Protein AF-A0A3P7L0X2-F1 (afdb_monomer)

InterPro domains:
  IPR001660 Sterile alpha motif domain [PF00536] (37-97)
  IPR001660 Sterile alpha motif domain [PS50105] (43-99)
  IPR001660 Sterile alpha motif domain [SM00454] (31-99)
  IPR013761 Sterile alpha motif/pointed domain superfamily [G3DSA:1.10.150.50] (12-110)
  IPR013761 Sterile alpha motif/pointed domain superfamily [G3DSA:1.10.150.50] (113-186)
  IPR013761 Sterile alpha motif/pointed domain superfamily [SSF47769] (42-102)
  IPR029515 Liprin [PTHR12587] (33-179)

Sequence (188 aa):
MLAYTNPATDTEAGSRAGLTRTPMMEHPLSQLHLNHEWVGNVWLRSLGLSQYRRAFMECLVDGRMLEHLTKRDLRTHLKIVDGFHRLSLQCGIALLKRFNYDMAAIERRRALCQNQDTDLIVWTNERVTTWLASLNLIGPNTTLDQSGLHGAVVALDSEFDVPTLATMLQLPNSNLQARYEELTACFM

Nearest PDB structures (foldseek):
  6kr4-assembly2_F  TM=9.381E-01  e=1.960E-13  Mus musculus
  3tad-assembly1_A  TM=9.500E-01  e=3.759E-13  Homo sapiens
  6kip-assembly1_B  TM=9.481E-01  e=5.900E-13  Mus musculus
  3tac-assembly1_B  TM=8.443E-01  e=3.070E-14  Homo sapiens
  6kr4-assembly1_E  TM=9.519E-01  e=9.261E-13  Mus musculus

Structure (mmCIF, N/CA/C/O backbone):
data_AF-A0A3P7L0X2-F1
#
_entry.id   AF-A0A3P7L0X2-F1
#
loop_
_atom_site.group_PDB
_atom_site.id
_atom_site.type_symbol
_atom_site.label_atom_id
_atom_site.label_alt_id
_atom_site.label_comp_id
_atom_site.label_asym_id
_atom_site.label_entity_id
_atom_site.label_seq_id
_atom_site.pdbx_PDB_ins_code
_atom_site.Cartn_x
_atom_site.Cartn_y
_atom_site.Cartn_z
_atom_site.occupancy
_atom_site.B_iso_or_equiv
_atom_site.auth_seq_id
_atom_site.auth_comp_id
_atom_site.auth_asym_id
_atom_site.auth_atom_id
_atom_site.pdbx_PDB_model_num
ATOM 1 N N . MET A 1 1 ? -11.603 -75.342 -0.439 1.00 37.94 1 MET A N 1
ATOM 2 C CA . MET A 1 1 ? -10.413 -75.679 0.369 1.00 37.94 1 MET A CA 1
ATOM 3 C C . MET A 1 1 ? -9.199 -75.687 -0.550 1.00 37.94 1 MET A C 1
ATOM 5 O O . MET A 1 1 ? -9.246 -76.384 -1.550 1.00 37.94 1 MET A O 1
ATOM 9 N N . LEU A 1 2 ? -8.226 -74.821 -0.234 1.00 29.48 2 LEU A N 1
ATOM 10 C CA . LEU A 1 2 ? -6.760 -74.855 -0.454 1.00 29.48 2 LEU A CA 1
ATOM 11 C C . LEU A 1 2 ? -6.216 -76.014 -1.332 1.00 29.48 2 LEU A C 1
ATOM 13 O O . LEU A 1 2 ? -6.479 -77.164 -1.007 1.00 29.48 2 LEU A O 1
ATOM 17 N N . ALA A 1 3 ? -5.596 -75.773 -2.499 1.00 36.34 3 ALA A N 1
ATOM 18 C CA . ALA A 1 3 ? -4.229 -75.270 -2.797 1.00 36.34 3 ALA A CA 1
ATOM 19 C C . ALA A 1 3 ? -3.147 -76.381 -2.833 1.00 36.34 3 ALA A C 1
ATOM 21 O O . ALA A 1 3 ? -3.354 -77.415 -2.215 1.00 36.34 3 ALA A O 1
ATOM 22 N N . TYR A 1 4 ? -2.026 -76.099 -3.532 1.00 30.05 4 TYR A N 1
ATOM 23 C CA . TYR A 1 4 ? -0.757 -76.852 -3.758 1.00 30.05 4 TYR A CA 1
ATOM 24 C C . TYR A 1 4 ? -0.583 -77.453 -5.174 1.00 30.05 4 TYR A C 1
ATOM 26 O O . TYR A 1 4 ? -1.465 -78.166 -5.630 1.00 30.05 4 TYR A O 1
ATOM 34 N N . THR A 1 5 ? 0.507 -77.281 -5.946 1.00 36.94 5 THR A N 1
ATOM 35 C CA . THR A 1 5 ? 1.698 -76.387 -5.958 1.00 36.94 5 THR A CA 1
ATOM 36 C C . THR A 1 5 ? 2.448 -76.572 -7.300 1.00 36.94 5 THR A C 1
ATOM 38 O O . THR A 1 5 ? 2.356 -77.631 -7.911 1.00 36.94 5 THR A O 1
ATOM 41 N N . ASN A 1 6 ? 3.198 -75.536 -7.703 1.00 35.81 6 ASN A N 1
ATOM 42 C CA . ASN A 1 6 ? 4.135 -75.380 -8.847 1.00 35.81 6 ASN A CA 1
ATOM 43 C C . ASN A 1 6 ? 5.370 -76.334 -8.764 1.00 35.81 6 ASN A C 1
ATOM 45 O O . ASN A 1 6 ? 5.540 -76.893 -7.676 1.00 35.81 6 ASN A O 1
ATOM 49 N N . PRO A 1 7 ? 6.273 -76.510 -9.778 1.00 46.28 7 PRO A N 1
ATOM 50 C CA . PRO A 1 7 ? 7.292 -75.478 -10.123 1.00 46.28 7 PRO A CA 1
ATOM 51 C C . PRO A 1 7 ? 7.951 -75.516 -11.543 1.00 46.28 7 PRO A C 1
ATOM 53 O O . PRO A 1 7 ? 7.933 -76.540 -12.217 1.00 46.28 7 PRO A O 1
ATOM 56 N N . ALA A 1 8 ? 8.601 -74.403 -11.939 1.00 34.81 8 ALA A N 1
ATOM 57 C CA . ALA A 1 8 ? 9.905 -74.274 -12.656 1.00 34.81 8 ALA A CA 1
ATOM 58 C C . ALA A 1 8 ? 10.029 -72.835 -13.235 1.00 34.81 8 ALA A C 1
ATOM 60 O O . ALA A 1 8 ? 9.207 -72.451 -14.061 1.00 34.81 8 ALA A O 1
ATOM 61 N N . THR A 1 9 ? 10.812 -71.917 -12.634 1.00 36.78 9 THR A N 1
ATOM 62 C CA . THR A 1 9 ? 12.212 -71.526 -12.992 1.00 36.78 9 THR A CA 1
ATOM 63 C C . THR A 1 9 ? 12.364 -71.133 -14.474 1.00 36.78 9 THR A C 1
ATOM 65 O O . THR A 1 9 ? 12.013 -71.926 -15.334 1.00 36.78 9 THR A O 1
ATOM 68 N N . ASP A 1 10 ? 12.922 -70.000 -14.903 1.00 31.58 10 ASP A N 1
ATOM 69 C CA . ASP A 1 10 ? 13.787 -69.017 -14.254 1.00 31.58 10 ASP A CA 1
ATOM 70 C C . ASP A 1 10 ? 13.991 -67.812 -15.214 1.00 31.58 10 ASP A C 1
ATOM 72 O O . ASP A 1 10 ? 13.950 -67.986 -16.427 1.00 31.58 10 ASP A O 1
ATOM 76 N N . THR A 1 11 ? 14.308 -66.638 -14.654 1.00 34.94 11 THR A N 1
ATOM 77 C CA . THR A 1 11 ? 15.105 -65.535 -15.254 1.00 34.94 11 THR A CA 1
ATOM 78 C C . THR A 1 11 ? 14.520 -64.677 -16.398 1.00 34.94 11 THR A C 1
ATOM 80 O O . THR A 1 11 ? 14.496 -65.082 -17.549 1.00 34.94 11 THR A O 1
ATOM 83 N N . GLU A 1 12 ? 14.205 -63.404 -16.120 1.00 34.38 12 GLU A N 1
ATOM 84 C CA . GLU A 1 12 ? 15.047 -62.276 -16.572 1.00 34.38 12 GLU A CA 1
ATOM 85 C C . GLU A 1 12 ? 14.653 -60.956 -15.893 1.00 34.38 12 GLU A C 1
ATOM 87 O O . GLU A 1 12 ? 13.491 -60.555 -15.820 1.00 34.38 12 GLU A O 1
ATOM 92 N N . ALA A 1 13 ? 15.676 -60.302 -15.349 1.00 36.81 13 ALA A N 1
ATOM 93 C CA . ALA A 1 13 ? 15.619 -59.018 -14.682 1.00 36.81 13 ALA A CA 1
ATOM 94 C C . ALA A 1 13 ? 15.473 -57.878 -15.700 1.00 36.81 13 ALA A C 1
ATOM 96 O O . ALA A 1 13 ? 16.190 -57.815 -16.693 1.00 36.81 13 ALA A O 1
ATOM 97 N N . GLY A 1 14 ? 14.594 -56.925 -15.402 1.00 33.88 14 GLY A N 1
ATOM 98 C CA . GLY A 1 14 ? 14.408 -55.719 -16.202 1.00 33.88 14 GLY A CA 1
ATOM 99 C C . GLY A 1 14 ? 13.845 -54.587 -15.358 1.00 33.88 14 GLY A C 1
ATOM 100 O O . GLY A 1 14 ? 12.676 -54.231 -15.480 1.00 33.88 14 GLY A O 1
ATOM 101 N N . SER A 1 15 ? 14.678 -54.044 -14.471 1.00 39.75 15 SER A N 1
ATOM 102 C CA . SER A 1 15 ? 14.416 -52.845 -13.677 1.00 39.75 15 SER A CA 1
ATOM 103 C C . SER A 1 15 ? 13.890 -51.694 -14.541 1.00 39.75 15 SER A C 1
ATOM 105 O O . SER A 1 15 ? 14.652 -51.043 -15.253 1.00 39.75 15 SER A O 1
ATOM 107 N N . ARG A 1 16 ? 12.603 -51.363 -14.417 1.00 41.75 16 ARG A N 1
ATOM 108 C CA . ARG A 1 16 ? 12.107 -50.016 -14.720 1.00 41.75 16 ARG A CA 1
ATOM 109 C C . ARG A 1 16 ? 11.772 -49.329 -13.410 1.00 41.75 16 ARG A C 1
ATOM 111 O O . ARG A 1 16 ? 10.664 -49.416 -12.891 1.00 41.75 16 ARG A O 1
ATOM 118 N N . ALA A 1 17 ? 12.814 -48.697 -12.876 1.00 41.12 17 ALA A N 1
ATOM 119 C CA . ALA A 1 17 ? 12.742 -47.731 -11.799 1.00 41.12 17 ALA A CA 1
ATOM 120 C C . ALA A 1 17 ? 11.593 -46.745 -12.041 1.00 41.12 17 ALA A C 1
ATOM 122 O O . ALA A 1 17 ? 11.351 -46.310 -13.171 1.00 41.12 17 ALA A O 1
ATOM 123 N N . GLY A 1 18 ? 10.891 -46.425 -10.957 1.00 38.72 18 GLY A N 1
ATOM 124 C CA . GLY A 1 18 ? 9.797 -45.476 -10.952 1.00 38.72 18 GLY A CA 1
ATOM 125 C C . GLY A 1 18 ? 10.211 -44.160 -11.595 1.00 38.72 18 GLY A C 1
ATOM 126 O O . GLY A 1 18 ? 11.136 -43.488 -11.148 1.00 38.72 18 GLY A O 1
ATOM 127 N N . LEU A 1 19 ? 9.466 -43.767 -12.624 1.00 38.50 19 LEU A N 1
ATOM 128 C CA . LEU A 1 19 ? 9.353 -42.372 -13.014 1.00 38.50 19 LEU A CA 1
ATOM 129 C C . LEU A 1 19 ? 8.536 -41.675 -11.923 1.00 38.50 19 LEU A C 1
ATOM 131 O O . LEU A 1 19 ? 7.344 -41.414 -12.079 1.00 38.50 19 LEU A O 1
ATOM 135 N N . THR A 1 20 ? 9.174 -41.381 -10.790 1.00 41.03 20 THR A N 1
ATOM 136 C CA . THR A 1 20 ? 8.770 -40.231 -9.989 1.00 41.03 20 THR A CA 1
ATOM 137 C C . THR A 1 20 ? 8.817 -39.043 -10.936 1.00 41.03 20 THR A C 1
ATOM 139 O O . THR A 1 20 ? 9.902 -38.590 -11.300 1.00 41.03 20 THR A O 1
ATOM 142 N N . ARG A 1 21 ? 7.642 -38.588 -11.396 1.00 39.97 21 ARG A N 1
ATOM 143 C CA . ARG A 1 21 ? 7.479 -37.255 -11.978 1.00 39.97 21 ARG A CA 1
ATOM 144 C C . ARG A 1 21 ? 8.143 -36.303 -1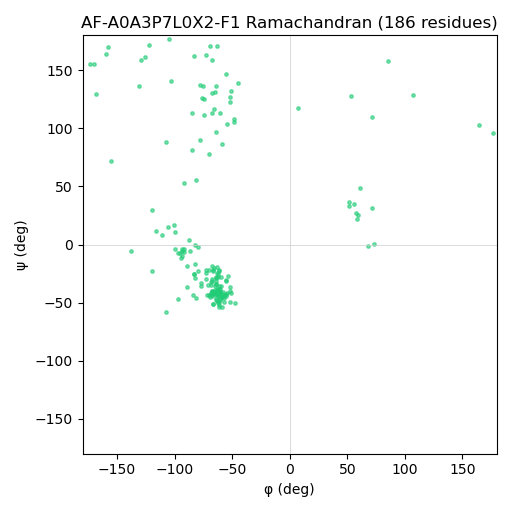0.994 1.00 39.97 21 ARG A C 1
ATOM 146 O O . ARG A 1 21 ? 7.610 -36.056 -9.917 1.00 39.97 21 ARG A O 1
ATOM 153 N N . THR A 1 22 ? 9.320 -35.810 -11.352 1.00 44.00 22 THR A N 1
ATOM 154 C CA . THR A 1 22 ? 9.826 -34.567 -10.795 1.00 44.00 22 THR A CA 1
ATOM 155 C C . THR A 1 22 ? 8.702 -33.544 -10.959 1.00 44.00 22 THR A C 1
ATOM 157 O O . THR A 1 22 ? 8.088 -33.498 -12.035 1.00 44.00 22 THR A O 1
ATOM 160 N N . PRO A 1 23 ? 8.338 -32.775 -9.918 1.00 42.59 23 PRO A N 1
ATOM 161 C CA . PRO A 1 23 ? 7.401 -31.690 -10.120 1.00 42.59 23 PRO A CA 1
ATOM 162 C C . PRO A 1 23 ? 8.070 -30.766 -11.132 1.00 42.59 23 PRO A C 1
ATOM 164 O O . PRO A 1 23 ? 9.144 -30.220 -10.873 1.00 42.59 23 PRO A O 1
ATOM 167 N N . MET A 1 24 ? 7.489 -30.672 -12.331 1.00 46.06 24 MET A N 1
ATOM 168 C CA . MET A 1 24 ? 7.838 -29.596 -13.240 1.00 46.06 24 MET A CA 1
ATOM 169 C C . MET A 1 24 ? 7.688 -28.316 -12.434 1.00 46.06 24 MET A C 1
ATOM 171 O O . MET A 1 24 ? 6.662 -28.103 -11.793 1.00 46.06 24 MET A O 1
ATOM 175 N N . MET A 1 25 ? 8.749 -27.525 -12.428 1.00 50.50 25 MET A N 1
ATOM 176 C CA . MET A 1 25 ? 8.787 -26.189 -11.871 1.00 50.50 25 MET A CA 1
ATOM 177 C C . MET A 1 25 ? 7.723 -25.362 -12.610 1.00 50.50 25 MET A C 1
ATOM 179 O O . MET A 1 25 ? 7.988 -24.766 -13.652 1.00 50.50 25 MET A O 1
ATOM 183 N N . GLU A 1 26 ? 6.478 -25.402 -12.140 1.00 49.78 26 GLU A N 1
ATOM 184 C CA . GLU A 1 26 ? 5.465 -24.424 -12.508 1.00 49.78 26 GLU A CA 1
ATOM 185 C C . GLU A 1 26 ? 5.974 -23.097 -11.964 1.00 49.78 26 GLU A C 1
ATOM 187 O O . GLU A 1 26 ? 5.879 -22.890 -10.770 1.00 49.78 26 GLU A O 1
ATOM 192 N N . HIS A 1 27 ? 6.623 -22.271 -12.786 1.00 56.91 27 HIS A N 1
ATOM 193 C CA . HIS A 1 27 ? 6.656 -20.803 -12.684 1.00 56.91 27 HIS A CA 1
ATOM 194 C C . HIS A 1 27 ? 7.587 -20.246 -13.770 1.00 56.91 27 HIS A C 1
ATOM 196 O O . HIS A 1 27 ? 8.808 -20.233 -13.614 1.00 56.91 27 HIS A O 1
ATOM 202 N N . PRO A 1 28 ? 7.013 -19.842 -14.920 1.00 44.97 28 PRO A N 1
ATOM 203 C CA . PRO A 1 28 ? 7.213 -18.459 -15.390 1.00 44.97 28 PRO A CA 1
ATOM 204 C C . PRO A 1 28 ? 5.947 -17.768 -15.947 1.00 44.97 28 PRO A C 1
ATOM 206 O O . PRO A 1 28 ? 5.992 -16.585 -16.274 1.00 44.97 28 PRO A O 1
ATOM 209 N N . LEU A 1 29 ? 4.807 -18.461 -16.071 1.00 44.38 29 LEU A N 1
ATOM 210 C CA . LEU A 1 29 ? 3.621 -17.900 -16.745 1.00 44.38 29 LEU A CA 1
ATOM 211 C C . LEU A 1 29 ? 2.756 -16.998 -15.848 1.00 44.38 29 LEU A C 1
ATOM 213 O O . LEU A 1 29 ? 2.097 -16.098 -16.359 1.00 44.38 29 LEU A O 1
ATOM 217 N N . SER A 1 30 ? 2.788 -17.174 -14.521 1.00 51.84 30 SER A N 1
ATOM 218 C CA . SER A 1 30 ? 2.063 -16.294 -13.587 1.00 51.84 30 SER A CA 1
ATOM 219 C C . SER A 1 30 ? 2.637 -14.871 -13.556 1.00 51.84 30 SER A C 1
ATOM 221 O O . SER A 1 30 ? 1.892 -13.906 -13.412 1.00 51.84 30 SER A O 1
ATOM 223 N N . GLN A 1 31 ? 3.951 -14.724 -13.770 1.00 51.56 31 GLN A N 1
ATOM 224 C CA . GLN A 1 31 ? 4.640 -13.428 -13.778 1.00 51.56 31 GLN A CA 1
ATOM 225 C C . GLN A 1 31 ? 4.339 -12.590 -15.030 1.00 51.56 31 GLN A C 1
ATOM 227 O O . GLN A 1 31 ? 4.457 -11.367 -14.979 1.00 51.56 31 GLN A O 1
ATOM 232 N N . LEU A 1 32 ? 3.910 -13.212 -16.136 1.00 54.66 32 LEU A N 1
ATOM 233 C CA . LEU A 1 32 ? 3.541 -12.500 -17.368 1.00 54.66 32 LEU A CA 1
ATOM 234 C C . LEU A 1 32 ? 2.268 -11.649 -17.210 1.00 54.66 32 LEU A C 1
ATOM 236 O O . LEU A 1 32 ? 2.066 -10.725 -17.993 1.00 54.66 32 LEU A O 1
ATOM 240 N N . HIS A 1 33 ? 1.442 -11.908 -16.188 1.00 71.56 33 HIS A N 1
ATOM 241 C CA . HIS A 1 33 ? 0.267 -11.086 -15.878 1.00 71.56 33 HIS A CA 1
ATOM 242 C C . HIS A 1 33 ? 0.582 -9.826 -15.058 1.00 71.56 33 HIS A C 1
ATOM 244 O O . HIS A 1 33 ? -0.235 -8.909 -15.028 1.00 71.56 33 HIS A O 1
ATOM 250 N N . LEU A 1 34 ? 1.755 -9.733 -14.420 1.00 89.56 34 LEU A N 1
ATOM 251 C CA . LEU A 1 34 ? 2.111 -8.600 -13.553 1.00 89.56 34 LEU A CA 1
ATOM 252 C C . LEU A 1 34 ? 2.848 -7.515 -14.335 1.00 89.56 34 LEU A C 1
ATOM 254 O O . LEU A 1 34 ? 3.953 -7.111 -13.980 1.00 89.56 34 LEU A O 1
ATOM 258 N N . ASN A 1 35 ? 2.252 -7.077 -15.441 1.00 94.62 35 ASN A N 1
ATOM 259 C CA . ASN A 1 35 ? 2.819 -6.024 -16.272 1.00 94.62 35 ASN A CA 1
ATOM 260 C C . ASN A 1 35 ? 2.786 -4.655 -15.558 1.00 94.62 35 ASN A C 1
ATOM 262 O O . ASN A 1 35 ? 2.173 -4.484 -14.501 1.00 94.62 35 ASN A O 1
ATOM 266 N N . HIS A 1 36 ? 3.444 -3.661 -16.153 1.00 96.50 36 HIS A N 1
ATOM 267 C CA . HIS A 1 36 ? 3.533 -2.319 -15.576 1.00 96.50 36 HIS A CA 1
ATOM 268 C C . HIS A 1 36 ? 2.173 -1.621 -15.424 1.00 96.50 36 HIS A C 1
ATOM 270 O O . HIS A 1 36 ? 1.995 -0.824 -14.503 1.00 96.50 36 HIS A O 1
ATOM 276 N N . GLU A 1 37 ? 1.187 -1.951 -16.265 1.00 96.44 37 GLU A N 1
ATOM 277 C CA . GLU A 1 37 ? -0.176 -1.441 -16.117 1.00 96.44 37 GLU A CA 1
ATOM 278 C C . GLU A 1 37 ? -0.847 -2.001 -14.866 1.00 96.44 37 GLU A C 1
ATOM 280 O O . GLU A 1 37 ? -1.463 -1.247 -14.116 1.00 96.44 37 GLU A O 1
ATOM 285 N N . TRP A 1 38 ? -0.720 -3.302 -14.603 1.00 95.81 38 TRP A N 1
ATOM 286 C CA . TRP A 1 38 ? -1.251 -3.915 -13.392 1.00 95.81 38 TRP A CA 1
ATOM 287 C C . TRP A 1 38 ? -0.551 -3.363 -12.145 1.00 95.81 38 TRP A C 1
ATOM 289 O O . TRP A 1 38 ? -1.221 -2.948 -11.196 1.00 95.81 38 TRP A O 1
ATOM 299 N N . VAL A 1 39 ? 0.785 -3.267 -12.172 1.00 97.56 39 VAL A N 1
ATOM 300 C CA . VAL A 1 39 ? 1.577 -2.687 -11.076 1.00 97.56 39 VAL A CA 1
ATOM 301 C C . VAL A 1 39 ? 1.133 -1.247 -10.790 1.00 97.56 39 VAL A C 1
ATOM 303 O O . VAL A 1 39 ? 0.832 -0.903 -9.646 1.00 97.56 39 VAL A O 1
ATOM 306 N N . GLY A 1 40 ? 1.033 -0.412 -11.827 1.00 97.31 40 GLY A N 1
ATOM 307 C CA . GLY A 1 40 ? 0.685 1.001 -11.702 1.00 97.31 40 GLY A CA 1
ATOM 308 C C . GLY A 1 40 ? -0.780 1.266 -11.338 1.00 97.31 40 GLY A C 1
ATOM 309 O O . GLY A 1 40 ? -1.061 2.128 -10.506 1.00 97.31 40 GLY A O 1
ATOM 310 N N . ASN A 1 41 ? -1.724 0.559 -11.964 1.00 96.50 41 ASN A N 1
ATOM 311 C CA . ASN A 1 41 ? -3.161 0.832 -11.836 1.00 96.50 41 ASN A CA 1
ATOM 312 C C . ASN A 1 41 ? -3.824 0.086 -10.675 1.00 96.50 41 ASN A C 1
ATOM 314 O O . ASN A 1 41 ? -4.739 0.625 -10.053 1.00 96.50 41 ASN A O 1
ATOM 318 N N . VAL A 1 42 ? -3.400 -1.153 -10.418 1.00 96.75 42 VAL A N 1
ATOM 319 C CA . VAL A 1 42 ? -4.083 -2.064 -9.491 1.00 96.75 42 VAL A CA 1
ATOM 320 C C . VAL A 1 42 ? -3.272 -2.214 -8.216 1.00 96.75 42 VAL A C 1
ATOM 322 O O . VAL A 1 42 ? -3.754 -1.891 -7.130 1.00 96.75 42 VAL A O 1
ATOM 325 N N . TRP A 1 43 ? -2.023 -2.658 -8.339 1.00 97.75 43 TRP A N 1
ATOM 326 C CA . TRP A 1 43 ? -1.222 -3.015 -7.176 1.00 97.75 43 TRP A CA 1
ATOM 327 C C . TRP A 1 43 ? -0.893 -1.806 -6.305 1.00 97.75 43 TRP A C 1
ATOM 329 O O . TRP A 1 43 ? -1.223 -1.831 -5.122 1.00 97.75 43 TRP A O 1
ATOM 339 N N . LEU A 1 44 ? -0.363 -0.714 -6.870 1.00 98.38 44 LEU A N 1
ATOM 340 C CA . LEU A 1 44 ? -0.063 0.498 -6.095 1.00 98.38 44 LEU A CA 1
ATOM 341 C C . LEU A 1 44 ? -1.291 1.067 -5.379 1.00 98.38 44 LEU A C 1
ATOM 343 O O . LEU A 1 44 ? -1.197 1.447 -4.214 1.00 98.38 44 LEU A O 1
ATOM 347 N N . ARG A 1 45 ? -2.458 1.083 -6.034 1.00 97.88 45 ARG A N 1
ATOM 348 C CA . ARG A 1 45 ? -3.713 1.488 -5.385 1.00 97.88 45 ARG A CA 1
ATOM 349 C C . ARG A 1 45 ? -4.060 0.553 -4.227 1.00 97.88 45 ARG A C 1
ATOM 351 O O . ARG A 1 45 ? -4.442 1.030 -3.166 1.00 97.88 45 ARG A O 1
ATOM 358 N N . SER A 1 46 ? -3.880 -0.758 -4.397 1.00 98.19 46 SER A N 1
ATOM 359 C CA . SER A 1 46 ? -4.141 -1.735 -3.333 1.00 98.19 46 SER A CA 1
ATOM 360 C C . SER A 1 46 ? -3.259 -1.537 -2.093 1.00 98.19 46 SER A C 1
ATOM 362 O O . SER A 1 46 ? -3.662 -1.946 -1.008 1.00 98.19 46 SER A O 1
ATOM 364 N N . LEU A 1 47 ? -2.103 -0.877 -2.235 1.00 98.62 47 LEU A N 1
ATOM 365 C CA . LEU A 1 47 ? -1.209 -0.510 -1.130 1.00 98.62 47 LEU A CA 1
ATOM 366 C C . LEU A 1 47 ? -1.494 0.885 -0.546 1.00 98.62 47 LEU A C 1
ATOM 368 O O . LEU A 1 47 ? -0.856 1.269 0.429 1.00 98.62 47 LEU A O 1
ATOM 372 N N . GLY A 1 48 ? -2.401 1.666 -1.145 1.00 98.19 48 GLY A N 1
ATOM 373 C CA . GLY A 1 48 ? -2.597 3.077 -0.798 1.00 98.19 48 GLY A CA 1
ATOM 374 C C . GLY A 1 48 ? -1.443 3.967 -1.272 1.00 98.19 48 GLY A C 1
ATOM 375 O O . GLY A 1 48 ? -1.106 4.939 -0.607 1.00 98.19 48 GLY A O 1
ATOM 376 N N . LEU A 1 49 ? -0.800 3.610 -2.389 1.00 98.50 49 LEU A N 1
ATOM 377 C CA . LEU A 1 49 ? 0.373 4.278 -2.970 1.00 98.50 49 LEU A CA 1
ATOM 378 C C . LEU A 1 49 ? 0.096 4.810 -4.393 1.00 98.50 49 LEU A C 1
ATOM 380 O O . LEU A 1 49 ? 0.985 4.872 -5.250 1.00 98.50 49 LEU A O 1
ATOM 384 N N . SER A 1 50 ? -1.158 5.173 -4.675 1.00 97.56 50 SER A N 1
ATOM 385 C CA . SER A 1 50 ? -1.626 5.563 -6.010 1.00 97.56 50 SER A CA 1
ATOM 386 C C . SER A 1 50 ? -0.928 6.814 -6.571 1.00 97.56 50 SER A C 1
ATOM 388 O O . SER A 1 50 ? -0.789 6.946 -7.790 1.00 97.56 50 SER A O 1
ATOM 390 N N . GLN A 1 51 ? -0.403 7.695 -5.711 1.00 98.19 51 GLN A N 1
ATOM 391 C CA . GLN A 1 51 ? 0.325 8.901 -6.112 1.00 98.19 51 GLN A CA 1
ATOM 392 C C . GLN A 1 51 ? 1.619 8.591 -6.881 1.00 98.19 51 GLN A C 1
ATOM 394 O O . GLN A 1 51 ? 2.068 9.401 -7.693 1.00 98.19 51 GLN A O 1
ATOM 399 N N . TYR A 1 52 ? 2.199 7.402 -6.685 1.00 98.62 52 TYR A N 1
ATOM 400 C CA . TYR A 1 52 ? 3.416 6.970 -7.381 1.00 98.62 52 TYR A CA 1
ATOM 401 C C . TYR A 1 52 ? 3.144 6.305 -8.733 1.00 98.62 52 TYR A C 1
ATOM 403 O O . TYR A 1 52 ? 4.083 6.056 -9.493 1.00 98.62 52 TYR A O 1
ATOM 411 N N . ARG A 1 53 ? 1.869 6.077 -9.081 1.00 98.38 53 ARG A N 1
ATOM 412 C CA . ARG A 1 53 ? 1.443 5.413 -10.322 1.00 98.38 53 ARG A CA 1
ATOM 413 C C . ARG A 1 53 ? 2.149 5.956 -11.552 1.00 98.38 53 ARG A C 1
ATOM 415 O O . ARG A 1 53 ? 2.660 5.182 -12.352 1.00 98.38 53 ARG A O 1
ATOM 422 N N . ARG A 1 54 ? 2.165 7.281 -11.718 1.00 98.31 54 ARG A N 1
ATOM 423 C CA . ARG A 1 54 ? 2.741 7.913 -12.910 1.00 98.31 54 ARG A CA 1
ATOM 424 C C . ARG A 1 54 ? 4.214 7.541 -13.087 1.00 98.31 54 ARG A C 1
ATOM 426 O O . ARG A 1 54 ? 4.595 7.157 -14.184 1.00 98.31 54 ARG A O 1
ATOM 433 N N . ALA A 1 55 ? 5.005 7.589 -12.016 1.00 98.31 55 ALA A N 1
ATOM 434 C CA . ALA A 1 55 ? 6.427 7.264 -12.079 1.00 98.31 55 ALA A CA 1
ATOM 435 C C . ALA A 1 55 ? 6.666 5.774 -12.383 1.00 98.31 55 ALA A C 1
ATOM 437 O O . ALA A 1 55 ? 7.523 5.446 -13.195 1.00 98.31 55 ALA A O 1
ATOM 438 N N . PHE A 1 56 ? 5.873 4.869 -11.797 1.00 98.50 56 PHE A N 1
ATOM 439 C CA . PHE A 1 56 ? 5.954 3.434 -12.105 1.00 98.50 56 PHE A CA 1
ATOM 440 C C . PHE A 1 56 ? 5.582 3.131 -13.560 1.00 98.50 56 PHE A C 1
ATOM 442 O O . PHE A 1 56 ? 6.260 2.337 -14.208 1.00 98.50 56 PHE A O 1
ATOM 449 N N . MET A 1 57 ? 4.545 3.796 -14.078 1.00 98.06 57 MET A N 1
ATOM 450 C CA . MET A 1 57 ? 4.123 3.693 -15.476 1.00 98.06 57 MET A CA 1
ATOM 451 C C . MET A 1 57 ? 5.200 4.219 -16.434 1.00 98.06 57 MET A C 1
ATOM 453 O O . MET A 1 57 ? 5.546 3.536 -17.390 1.00 98.06 57 MET A O 1
ATOM 457 N N . GLU A 1 58 ? 5.762 5.404 -16.173 1.00 98.00 58 GLU A N 1
ATOM 458 C CA . GLU A 1 58 ? 6.821 6.009 -17.000 1.00 98.00 58 GLU A CA 1
ATOM 459 C C . GLU A 1 58 ? 8.113 5.175 -16.991 1.00 98.00 58 GLU A C 1
ATOM 461 O O . GLU A 1 58 ? 8.802 5.089 -18.004 1.00 98.00 58 GLU A O 1
ATOM 466 N N . CYS A 1 59 ? 8.433 4.528 -15.867 1.00 97.94 59 CYS A N 1
ATOM 467 C CA . CYS A 1 59 ? 9.583 3.632 -15.742 1.00 97.94 59 CYS A CA 1
ATOM 468 C C . CYS A 1 59 ? 9.289 2.174 -16.141 1.00 97.94 59 CYS A C 1
ATOM 470 O O . CYS A 1 59 ? 10.178 1.336 -15.997 1.00 97.94 59 CYS A O 1
ATOM 472 N N . LEU A 1 60 ? 8.078 1.867 -16.627 1.00 97.44 60 LEU A N 1
ATOM 473 C CA . LEU A 1 60 ? 7.639 0.526 -17.039 1.00 97.44 60 LEU A CA 1
ATOM 474 C C . LEU A 1 60 ? 7.884 -0.558 -15.975 1.00 97.44 60 LEU A C 1
ATOM 476 O O . LEU A 1 60 ? 8.210 -1.698 -16.303 1.00 97.44 60 LEU A O 1
ATOM 480 N N . VAL A 1 61 ? 7.725 -0.206 -14.698 1.00 97.81 61 VAL A N 1
ATOM 481 C CA . VAL A 1 61 ? 8.007 -1.118 -13.584 1.00 97.81 61 VAL A CA 1
ATOM 482 C C . VAL A 1 61 ? 6.994 -2.256 -13.577 1.00 97.81 61 VAL A C 1
ATOM 484 O O . VAL A 1 61 ? 5.821 -2.035 -13.293 1.00 97.81 61 VAL A O 1
ATOM 487 N N . ASP A 1 62 ? 7.455 -3.472 -13.848 1.00 96.31 62 ASP A N 1
ATOM 488 C CA . ASP A 1 62 ? 6.653 -4.694 -13.789 1.00 96.31 62 ASP A CA 1
ATOM 489 C C . ASP A 1 62 ? 6.968 -5.541 -12.540 1.00 96.31 62 ASP A C 1
ATOM 491 O O . ASP A 1 62 ? 7.860 -5.220 -11.750 1.00 96.31 62 ASP A O 1
ATOM 495 N N . GLY A 1 63 ? 6.243 -6.649 -12.360 1.00 93.38 63 GLY A N 1
ATOM 496 C CA . GLY A 1 63 ? 6.404 -7.543 -11.213 1.00 93.38 63 GLY A CA 1
ATOM 497 C C . GLY A 1 63 ? 7.805 -8.151 -11.060 1.00 93.38 63 GLY A C 1
ATOM 498 O O . GLY A 1 63 ? 8.223 -8.423 -9.939 1.00 93.38 63 GLY A O 1
ATOM 499 N N . ARG A 1 64 ? 8.564 -8.320 -12.153 1.00 92.81 64 ARG A N 1
ATOM 500 C CA . ARG A 1 64 ? 9.935 -8.868 -12.127 1.00 92.81 64 ARG A CA 1
ATOM 501 C C . ARG A 1 64 ? 10.932 -7.823 -11.639 1.00 92.81 64 ARG A C 1
ATOM 503 O O . ARG A 1 64 ? 11.920 -8.154 -10.985 1.00 92.81 64 ARG A O 1
ATOM 510 N N . MET A 1 65 ? 10.676 -6.555 -11.949 1.00 95.56 65 MET A N 1
ATOM 511 C CA . MET A 1 65 ? 11.518 -5.438 -11.527 1.00 95.56 65 MET A CA 1
ATOM 512 C C . MET A 1 65 ? 11.385 -5.131 -10.037 1.00 95.56 65 MET A C 1
ATOM 514 O O . MET A 1 65 ? 12.363 -4.685 -9.444 1.00 95.56 65 MET A O 1
ATOM 518 N N . LEU A 1 66 ? 10.220 -5.388 -9.426 1.00 95.50 66 LEU A N 1
ATOM 519 C CA . LEU A 1 66 ? 9.928 -5.016 -8.035 1.00 95.50 66 LEU A CA 1
ATOM 520 C C . LEU A 1 66 ? 11.007 -5.467 -7.038 1.00 95.50 66 LEU A C 1
ATOM 522 O O . LEU A 1 66 ? 11.405 -4.687 -6.177 1.00 95.50 66 LEU A O 1
ATOM 526 N N . GLU A 1 67 ? 11.531 -6.686 -7.178 1.00 91.25 67 GLU A N 1
ATOM 527 C CA . GLU A 1 67 ? 12.575 -7.215 -6.284 1.00 91.25 67 GLU A CA 1
ATOM 528 C C . GLU A 1 67 ? 13.944 -6.563 -6.444 1.00 91.25 67 GLU A C 1
ATOM 530 O O . GLU A 1 67 ? 14.782 -6.642 -5.548 1.00 91.25 67 GLU A O 1
ATOM 535 N N . HIS A 1 68 ? 14.174 -5.959 -7.602 1.00 94.94 68 HIS A N 1
ATOM 536 C CA . HIS A 1 68 ? 15.462 -5.423 -8.010 1.00 94.94 68 HIS A CA 1
ATOM 537 C C . HIS A 1 68 ? 15.539 -3.905 -7.809 1.00 94.94 68 HIS A C 1
ATOM 539 O O . HIS A 1 68 ? 16.594 -3.313 -8.030 1.00 94.94 68 HIS A O 1
ATOM 545 N N . LEU A 1 69 ? 14.444 -3.269 -7.373 1.00 96.75 69 LEU A N 1
ATOM 546 C CA . LEU A 1 69 ? 14.410 -1.841 -7.079 1.00 96.75 69 LEU A CA 1
ATOM 547 C C . LEU A 1 69 ? 15.319 -1.518 -5.891 1.00 96.75 69 LEU A C 1
ATOM 549 O O . LEU A 1 69 ? 15.083 -1.931 -4.754 1.00 96.75 69 LEU A O 1
ATOM 553 N N . THR A 1 70 ? 16.349 -0.716 -6.137 1.00 96.81 70 THR A N 1
ATOM 554 C CA . THR A 1 70 ? 17.251 -0.251 -5.085 1.00 96.81 70 THR A CA 1
ATOM 555 C C . THR A 1 70 ? 16.674 0.962 -4.352 1.00 96.81 70 THR A C 1
ATOM 557 O O . THR A 1 70 ? 15.833 1.703 -4.865 1.00 96.81 70 THR A O 1
ATOM 560 N N . LYS A 1 71 ? 17.202 1.266 -3.156 1.00 95.69 71 LYS A N 1
ATOM 561 C CA . LYS A 1 71 ? 16.867 2.505 -2.421 1.00 95.69 71 LYS A CA 1
ATOM 562 C C . LYS A 1 71 ? 17.112 3.769 -3.256 1.00 95.69 71 LYS A C 1
ATOM 564 O O . LYS A 1 71 ? 16.422 4.772 -3.063 1.00 95.69 71 LYS A O 1
ATOM 569 N N . ARG A 1 72 ? 18.102 3.732 -4.156 1.00 96.75 72 ARG A N 1
ATOM 570 C CA . ARG A 1 72 ? 18.368 4.818 -5.101 1.00 96.75 72 ARG A CA 1
ATOM 571 C C . ARG A 1 72 ? 17.209 4.937 -6.084 1.00 96.75 72 ARG A C 1
ATOM 573 O O . ARG A 1 72 ? 16.648 6.022 -6.158 1.00 96.75 72 ARG A O 1
ATOM 580 N N . ASP A 1 73 ? 16.795 3.843 -6.721 1.00 97.81 73 ASP A N 1
ATOM 581 C CA . ASP A 1 73 ? 15.715 3.847 -7.718 1.00 97.81 73 ASP A CA 1
ATOM 582 C C . ASP A 1 73 ? 14.403 4.380 -7.152 1.00 97.81 73 ASP A C 1
ATOM 584 O O . ASP A 1 73 ? 13.778 5.259 -7.754 1.00 97.81 73 ASP A O 1
ATOM 588 N N . LEU A 1 74 ? 14.046 3.933 -5.941 1.00 97.94 74 LEU A N 1
ATOM 589 C CA . LEU A 1 74 ? 12.858 4.412 -5.236 1.00 97.94 74 LEU A CA 1
ATOM 590 C C . LEU A 1 74 ? 12.872 5.939 -5.085 1.00 97.94 74 LEU A C 1
ATOM 592 O O . LEU A 1 74 ? 11.860 6.590 -5.317 1.00 97.94 74 LEU A O 1
ATOM 596 N N . ARG A 1 75 ? 14.018 6.535 -4.738 1.00 96.81 75 ARG A N 1
ATOM 597 C CA . ARG A 1 75 ? 14.135 7.984 -4.505 1.00 96.81 75 ARG A CA 1
ATOM 598 C C . ARG A 1 75 ? 14.287 8.783 -5.795 1.00 96.81 75 ARG A C 1
ATOM 600 O O . ARG A 1 75 ? 13.658 9.827 -5.945 1.00 96.81 75 ARG A O 1
ATOM 607 N N . THR A 1 76 ? 15.159 8.342 -6.697 1.00 96.06 76 THR A N 1
ATOM 608 C CA . THR A 1 76 ? 15.568 9.131 -7.864 1.00 96.06 76 THR A CA 1
ATOM 609 C C . THR A 1 76 ? 14.590 8.987 -9.014 1.00 96.06 76 THR A C 1
ATOM 611 O O . THR A 1 76 ? 14.241 9.999 -9.623 1.00 96.06 76 THR A O 1
ATOM 614 N N . HIS A 1 77 ? 14.131 7.768 -9.288 1.00 97.25 77 HIS A N 1
ATOM 615 C CA . HIS A 1 77 ? 13.280 7.460 -10.435 1.00 97.25 77 HIS A CA 1
ATOM 616 C C . HIS A 1 77 ? 11.807 7.440 -10.032 1.00 97.25 77 HIS A C 1
ATOM 618 O O . HIS A 1 77 ? 11.002 8.129 -10.649 1.00 97.25 77 HIS A O 1
ATOM 624 N N . LEU A 1 78 ? 11.476 6.773 -8.923 1.00 98.06 78 LEU A N 1
ATOM 625 C CA . LEU A 1 78 ? 10.085 6.572 -8.495 1.00 98.06 78 LEU A CA 1
ATOM 626 C C . LEU A 1 78 ? 9.570 7.632 -7.507 1.00 98.06 78 LEU A C 1
ATOM 628 O O . LEU A 1 78 ? 8.391 7.645 -7.168 1.00 98.06 78 LEU A O 1
ATOM 632 N N . LYS A 1 79 ? 10.444 8.556 -7.084 1.00 97.50 79 LYS A N 1
ATOM 633 C CA . LYS A 1 79 ? 10.137 9.720 -6.228 1.00 97.50 79 LYS A CA 1
ATOM 634 C C . LYS A 1 79 ? 9.540 9.375 -4.853 1.00 97.50 79 LYS A C 1
ATOM 636 O O . LYS A 1 79 ? 8.905 10.214 -4.218 1.00 97.50 79 LYS A O 1
ATOM 641 N N . ILE A 1 80 ? 9.810 8.178 -4.337 1.00 98.06 80 ILE A N 1
ATOM 642 C CA . ILE A 1 80 ? 9.415 7.731 -2.996 1.00 98.06 80 ILE A CA 1
ATOM 643 C C . ILE A 1 80 ? 10.454 8.197 -1.962 1.00 98.06 80 ILE A C 1
ATOM 645 O O . ILE A 1 80 ? 11.378 7.475 -1.562 1.00 98.06 80 ILE A O 1
ATOM 649 N N . VAL A 1 81 ? 10.325 9.460 -1.552 1.00 97.19 81 VAL A N 1
ATOM 650 C CA . VAL A 1 81 ? 11.202 10.098 -0.550 1.00 97.19 81 VAL A CA 1
ATOM 651 C C . VAL A 1 81 ? 10.779 9.768 0.881 1.00 97.19 81 VAL A C 1
ATOM 653 O O . VAL A 1 81 ? 11.641 9.669 1.759 1.00 97.19 81 VAL A O 1
ATOM 656 N N . ASP A 1 82 ? 9.494 9.517 1.101 1.00 96.12 82 ASP A N 1
ATOM 657 C CA . ASP A 1 82 ? 8.951 9.133 2.400 1.00 96.12 82 ASP A CA 1
ATOM 658 C C . ASP A 1 82 ? 9.510 7.770 2.863 1.00 96.12 82 ASP A C 1
ATOM 660 O O . ASP A 1 82 ? 9.685 6.844 2.065 1.00 96.12 82 ASP A O 1
ATOM 664 N N . GLY A 1 83 ? 9.884 7.671 4.143 1.00 95.25 83 GLY A N 1
ATOM 665 C CA . GLY A 1 83 ? 10.417 6.443 4.737 1.00 95.25 83 GLY A CA 1
ATOM 666 C C . GLY A 1 83 ? 9.380 5.346 4.889 1.00 95.25 83 GLY A C 1
ATOM 667 O O . GLY A 1 83 ? 9.656 4.205 4.517 1.00 95.25 83 GLY A O 1
ATOM 668 N N . PHE A 1 84 ? 8.194 5.716 5.351 1.00 95.44 84 PHE A N 1
ATOM 669 C CA . PHE A 1 84 ? 7.077 4.812 5.531 1.00 95.44 84 PHE A CA 1
ATOM 670 C C . PHE A 1 84 ? 6.558 4.299 4.186 1.00 95.44 84 PHE A C 1
ATOM 672 O O . PHE A 1 84 ? 6.334 3.104 4.035 1.00 95.44 84 PHE A O 1
ATOM 679 N N . HIS A 1 85 ? 6.477 5.135 3.147 1.00 97.75 85 HIS A N 1
ATOM 680 C CA . HIS A 1 85 ? 6.054 4.643 1.825 1.00 97.75 85 HIS A CA 1
ATOM 681 C C . HIS A 1 85 ? 7.030 3.623 1.220 1.00 97.75 85 HIS A C 1
ATOM 683 O O . HIS A 1 85 ? 6.609 2.709 0.511 1.00 97.75 85 HIS A O 1
ATOM 689 N N . ARG A 1 86 ? 8.336 3.736 1.505 1.00 97.50 86 ARG A N 1
ATOM 690 C CA . ARG A 1 86 ? 9.302 2.702 1.094 1.00 97.50 86 ARG A CA 1
ATOM 691 C C . ARG A 1 86 ? 9.089 1.396 1.851 1.00 97.50 86 ARG A C 1
ATOM 693 O O . ARG A 1 86 ? 9.132 0.346 1.222 1.00 97.50 86 ARG A O 1
ATOM 700 N N . LEU A 1 87 ? 8.853 1.471 3.159 1.00 96.81 87 LEU A N 1
ATOM 701 C CA . LEU A 1 87 ? 8.532 0.311 3.990 1.00 96.81 87 LEU A CA 1
ATOM 702 C C . LEU A 1 87 ? 7.240 -0.368 3.517 1.00 96.81 87 LEU A C 1
ATOM 704 O O . LEU A 1 87 ? 7.225 -1.568 3.273 1.00 96.81 87 LEU A O 1
ATOM 708 N N . SER A 1 88 ? 6.196 0.419 3.267 1.00 98.19 88 SER A N 1
ATOM 709 C CA . SER A 1 88 ? 4.934 -0.029 2.678 1.00 98.19 88 SER A CA 1
ATOM 710 C C . SER A 1 88 ? 5.149 -0.804 1.376 1.00 98.19 88 SER A C 1
ATOM 712 O O . SER A 1 88 ? 4.688 -1.939 1.239 1.00 98.19 88 SER A O 1
ATOM 714 N N . LEU A 1 89 ? 5.934 -0.257 0.444 1.00 98.38 89 LEU A N 1
ATOM 715 C CA . LEU A 1 89 ? 6.263 -0.957 -0.795 1.00 98.38 89 LEU A CA 1
ATOM 716 C C . LEU A 1 89 ? 7.010 -2.278 -0.530 1.00 98.38 89 LEU A C 1
ATOM 718 O O . LEU A 1 89 ? 6.713 -3.286 -1.167 1.00 98.38 89 LEU A O 1
ATOM 722 N N . GLN A 1 90 ? 7.953 -2.293 0.417 1.00 97.88 90 GLN A N 1
ATOM 723 C CA . GLN A 1 90 ? 8.695 -3.499 0.798 1.00 97.88 90 GLN A CA 1
ATOM 724 C C . GLN A 1 90 ? 7.779 -4.583 1.375 1.00 97.88 90 GLN A C 1
ATOM 726 O O . GLN A 1 90 ? 7.890 -5.735 0.956 1.00 97.88 90 GLN A O 1
ATOM 731 N N . CYS A 1 91 ? 6.845 -4.232 2.261 1.00 98.38 91 CYS A N 1
ATOM 732 C CA . CYS A 1 91 ? 5.850 -5.167 2.789 1.00 98.38 91 CYS A CA 1
ATOM 733 C C . CYS A 1 91 ? 4.927 -5.698 1.682 1.00 98.38 91 CYS A C 1
ATOM 735 O O . CYS A 1 91 ? 4.667 -6.899 1.623 1.00 98.38 91 CYS A O 1
ATOM 737 N N . GLY A 1 92 ? 4.509 -4.844 0.741 1.00 98.25 92 GLY A N 1
ATOM 738 C CA . GLY A 1 92 ? 3.748 -5.263 -0.438 1.00 98.25 92 GLY A CA 1
ATOM 739 C C . GLY A 1 92 ? 4.512 -6.258 -1.325 1.00 98.25 92 GLY A C 1
ATOM 740 O O . GLY A 1 92 ? 3.938 -7.243 -1.790 1.00 98.25 92 GLY A O 1
ATOM 741 N N . ILE A 1 93 ? 5.816 -6.048 -1.534 1.00 98.00 93 ILE A N 1
ATOM 742 C CA . ILE A 1 93 ? 6.683 -6.985 -2.273 1.00 98.00 93 ILE A CA 1
ATOM 743 C C . ILE A 1 93 ? 6.864 -8.286 -1.485 1.00 98.00 93 ILE A C 1
ATOM 745 O O . ILE A 1 93 ? 6.795 -9.368 -2.063 1.00 98.00 93 ILE A O 1
ATOM 749 N N . ALA A 1 94 ? 7.062 -8.207 -0.169 1.00 97.81 94 ALA A N 1
ATOM 750 C CA . ALA A 1 94 ? 7.174 -9.377 0.697 1.00 97.81 94 ALA A CA 1
ATOM 751 C C . ALA A 1 94 ? 5.894 -10.230 0.675 1.00 97.81 94 ALA A C 1
ATOM 753 O O . ALA A 1 94 ? 5.984 -11.458 0.622 1.00 97.81 94 ALA A O 1
ATOM 754 N N . LEU A 1 95 ? 4.715 -9.599 0.626 1.00 97.81 95 LEU A N 1
ATOM 755 C CA . LEU A 1 95 ? 3.445 -10.282 0.383 1.00 97.81 95 LEU A CA 1
ATOM 756 C C . LEU A 1 95 ? 3.475 -11.023 -0.961 1.00 97.81 95 LEU A C 1
ATOM 758 O O . LEU A 1 95 ? 3.246 -12.229 -0.977 1.00 97.81 95 LEU A O 1
ATOM 762 N N . LEU A 1 96 ? 3.801 -10.352 -2.072 1.00 96.81 96 LEU A N 1
ATOM 763 C CA . LEU A 1 96 ? 3.871 -11.009 -3.387 1.00 96.81 96 LEU A CA 1
ATOM 764 C C . LEU A 1 96 ? 4.824 -12.216 -3.373 1.00 96.81 96 LEU A C 1
ATOM 766 O O . LEU A 1 96 ? 4.456 -13.295 -3.838 1.00 96.81 96 LEU A O 1
ATOM 770 N N . LYS A 1 97 ? 6.007 -12.065 -2.765 1.00 95.44 97 LYS A N 1
ATOM 771 C CA . LYS A 1 97 ? 6.993 -13.143 -2.586 1.00 95.44 97 LYS A CA 1
ATOM 772 C C . LYS A 1 97 ? 6.437 -14.327 -1.806 1.00 95.44 97 LYS A C 1
ATOM 774 O O . LYS A 1 97 ? 6.628 -15.464 -2.222 1.00 95.44 97 LYS A O 1
ATOM 779 N N . ARG A 1 98 ? 5.726 -14.077 -0.702 1.00 96.31 98 ARG A N 1
ATOM 780 C CA . ARG A 1 98 ? 5.136 -15.125 0.151 1.00 96.31 98 ARG A CA 1
ATOM 781 C C . ARG A 1 98 ? 4.109 -15.988 -0.589 1.00 96.31 98 ARG A C 1
ATOM 783 O O . ARG A 1 98 ? 3.871 -17.122 -0.184 1.00 96.31 98 ARG A O 1
ATOM 790 N N . PHE A 1 99 ? 3.527 -15.463 -1.664 1.00 95.06 99 PHE A N 1
ATOM 791 C CA . PHE A 1 99 ? 2.596 -16.168 -2.545 1.00 95.06 99 PHE A CA 1
ATOM 792 C C . PHE A 1 99 ? 3.218 -16.565 -3.887 1.00 95.06 99 PHE A C 1
ATOM 794 O O . PHE A 1 99 ? 2.486 -16.881 -4.819 1.00 95.06 99 PHE A O 1
ATOM 801 N N . ASN A 1 100 ? 4.547 -16.536 -4.020 1.00 93.81 100 ASN A N 1
ATOM 802 C CA . ASN A 1 100 ? 5.257 -16.842 -5.266 1.00 93.81 100 ASN A CA 1
ATOM 803 C C . ASN A 1 100 ? 4.732 -16.042 -6.477 1.00 93.81 100 ASN A C 1
ATOM 805 O O . ASN A 1 100 ? 4.706 -16.538 -7.603 1.00 93.81 100 ASN A O 1
ATOM 809 N N . TYR A 1 101 ? 4.289 -14.800 -6.248 1.00 93.12 101 TYR A N 1
ATOM 810 C CA . TYR A 1 101 ? 3.654 -13.942 -7.253 1.00 93.12 101 TYR A CA 1
ATOM 811 C C . TYR A 1 101 ? 2.388 -14.546 -7.892 1.00 93.12 101 TYR A C 1
ATOM 813 O O . TYR A 1 101 ? 1.978 -14.130 -8.977 1.00 93.1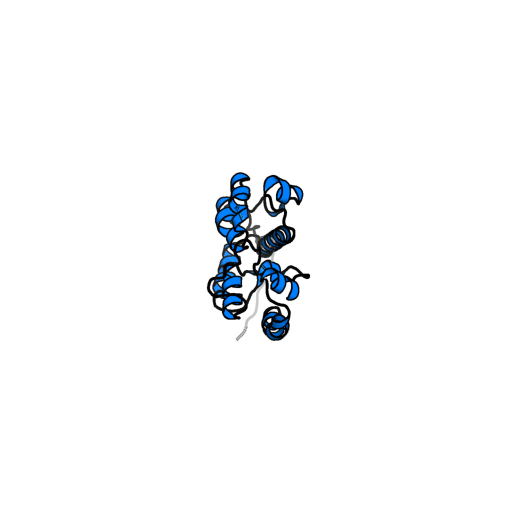2 101 TYR A O 1
ATOM 821 N N . ASP A 1 102 ? 1.736 -15.506 -7.230 1.00 93.38 102 ASP A N 1
ATOM 822 C CA . ASP A 1 102 ? 0.423 -16.015 -7.620 1.00 93.38 102 ASP A CA 1
ATOM 823 C C . ASP A 1 102 ? -0.674 -15.036 -7.177 1.00 93.38 102 ASP A C 1
ATOM 825 O O . ASP A 1 102 ? -1.241 -15.116 -6.082 1.00 93.38 102 ASP A O 1
ATOM 829 N N . MET A 1 103 ? -0.995 -14.095 -8.065 1.00 92.44 103 MET A N 1
ATOM 830 C CA . MET A 1 103 ? -2.078 -13.146 -7.821 1.00 92.44 103 MET A CA 1
ATOM 831 C C . MET A 1 103 ? -3.451 -13.807 -7.718 1.00 92.44 103 MET A C 1
ATOM 833 O O . MET A 1 103 ? -4.299 -13.302 -6.989 1.00 92.44 103 MET A O 1
ATOM 837 N N . ALA A 1 104 ? -3.683 -14.945 -8.375 1.00 92.56 104 ALA A N 1
ATOM 838 C CA . ALA A 1 104 ? -4.956 -15.644 -8.244 1.00 92.56 104 ALA A CA 1
ATOM 839 C C . ALA A 1 104 ? -5.118 -16.235 -6.833 1.00 92.56 104 ALA A C 1
ATOM 841 O O . ALA A 1 104 ? -6.223 -16.249 -6.290 1.00 92.56 104 ALA A O 1
ATOM 842 N N . ALA A 1 105 ? -4.036 -16.696 -6.199 1.00 95.06 105 ALA A N 1
ATOM 843 C CA . ALA A 1 105 ? -4.062 -17.097 -4.793 1.00 95.06 105 ALA A CA 1
ATOM 844 C C . ALA A 1 105 ? -4.333 -15.917 -3.847 1.00 95.06 105 ALA A C 1
ATOM 846 O O . ALA A 1 105 ? -5.142 -16.058 -2.926 1.00 95.06 105 ALA A O 1
ATOM 847 N N . ILE A 1 106 ? -3.709 -14.758 -4.085 1.00 96.06 106 ILE A N 1
ATOM 848 C CA . ILE A 1 106 ? -3.934 -13.550 -3.274 1.00 96.06 106 ILE A CA 1
ATOM 849 C C . ILE A 1 106 ? -5.390 -13.086 -3.388 1.00 96.06 106 ILE A C 1
ATOM 851 O O . ILE A 1 106 ? -6.041 -12.875 -2.367 1.00 96.06 106 ILE A O 1
ATOM 855 N N . GLU A 1 107 ? -5.931 -12.985 -4.605 1.00 95.12 107 GLU A N 1
ATOM 856 C CA . GLU A 1 107 ? -7.318 -12.550 -4.813 1.00 95.12 107 GLU A CA 1
ATOM 857 C C . GLU A 1 107 ? -8.336 -13.539 -4.231 1.00 95.12 107 GLU A C 1
ATOM 859 O O . GLU A 1 107 ? -9.332 -13.123 -3.641 1.00 95.12 107 GLU A O 1
ATOM 864 N N . ARG A 1 108 ? -8.066 -14.853 -4.287 1.00 96.00 108 ARG A N 1
ATOM 865 C CA . ARG A 1 108 ? -8.901 -15.845 -3.587 1.00 96.00 108 ARG A CA 1
ATOM 866 C C . ARG A 1 108 ? -8.932 -15.607 -2.079 1.00 96.00 108 ARG A C 1
ATOM 868 O O . ARG A 1 108 ? -10.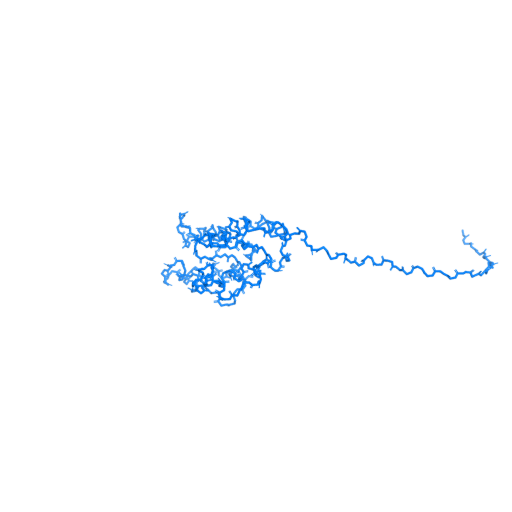002 -15.685 -1.485 1.00 96.00 108 ARG A O 1
ATOM 875 N N . ARG A 1 109 ? -7.790 -15.305 -1.454 1.00 96.75 109 ARG A N 1
ATOM 876 C CA . ARG A 1 109 ? -7.736 -14.999 -0.014 1.00 96.75 109 ARG A CA 1
ATOM 877 C C . ARG A 1 109 ? -8.454 -13.693 0.317 1.00 96.75 109 ARG A C 1
ATOM 879 O O . ARG A 1 109 ? -9.257 -13.675 1.244 1.00 96.75 109 ARG A O 1
ATOM 886 N N . ARG A 1 110 ? -8.264 -12.649 -0.498 1.00 96.88 110 ARG A N 1
ATOM 887 C CA . ARG A 1 110 ? -8.996 -11.375 -0.375 1.00 96.88 110 ARG A CA 1
ATOM 888 C C . ARG A 1 110 ? -10.510 -11.568 -0.428 1.00 96.88 110 ARG A C 1
ATOM 890 O O . ARG A 1 110 ? -11.222 -10.993 0.389 1.00 96.88 110 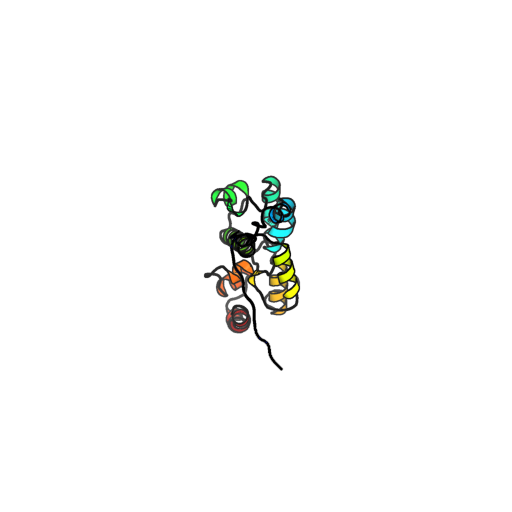ARG A O 1
ATOM 897 N N . ALA A 1 111 ? -10.997 -12.405 -1.343 1.00 95.69 111 ALA A N 1
ATOM 898 C CA . ALA A 1 111 ? -12.420 -12.711 -1.451 1.00 95.69 111 ALA A CA 1
ATOM 899 C C . ALA A 1 111 ? -12.967 -13.414 -0.194 1.00 95.69 111 ALA A C 1
ATOM 901 O O . ALA A 1 111 ? -14.072 -13.108 0.249 1.00 95.69 111 ALA A O 1
ATOM 902 N N . LEU A 1 112 ? -12.191 -14.317 0.417 1.00 94.56 112 LEU A N 1
ATOM 903 C CA . LEU A 1 112 ? -12.593 -15.023 1.640 1.00 94.56 112 LEU A CA 1
ATOM 904 C C . LEU A 1 112 ? -12.670 -14.098 2.867 1.00 94.56 112 LEU A C 1
ATOM 906 O O . LEU A 1 112 ? -13.529 -14.303 3.721 1.00 94.56 112 LEU A O 1
ATOM 910 N N . CYS A 1 113 ? -11.824 -13.065 2.944 1.00 91.50 113 CYS A N 1
ATOM 911 C CA . CYS A 1 113 ? -11.788 -12.120 4.066 1.00 91.50 113 CYS A CA 1
ATOM 912 C C . CYS A 1 113 ? -12.512 -10.786 3.800 1.00 91.50 113 CYS A C 1
ATOM 914 O O . CYS A 1 113 ? -12.380 -9.834 4.574 1.00 91.50 113 CYS A O 1
ATOM 916 N N . GLN A 1 114 ? -13.281 -10.672 2.713 1.00 88.38 114 GLN A N 1
ATOM 917 C CA . GLN A 1 114 ? -13.965 -9.419 2.376 1.00 88.38 114 GLN A CA 1
ATOM 918 C C . GLN A 1 114 ? -14.943 -8.981 3.479 1.00 88.38 114 GLN A C 1
ATOM 920 O O . GLN A 1 114 ? -15.010 -7.799 3.798 1.00 88.38 114 GLN A O 1
ATOM 925 N N . ASN A 1 115 ? -15.637 -9.946 4.093 1.00 85.75 115 ASN A N 1
ATOM 926 C CA . ASN A 1 115 ? -16.639 -9.723 5.144 1.00 85.75 115 ASN A CA 1
ATOM 927 C C . ASN A 1 115 ? -16.236 -10.329 6.500 1.00 85.75 115 ASN A C 1
ATOM 929 O O . ASN A 1 115 ? -17.079 -10.482 7.380 1.00 85.75 115 ASN A O 1
ATOM 933 N N . GLN A 1 116 ? -14.980 -10.751 6.645 1.00 87.38 116 GLN A N 1
ATOM 934 C CA . GLN A 1 116 ? -14.462 -11.353 7.872 1.00 87.38 116 GLN A CA 1
ATOM 935 C C . GLN A 1 116 ? -13.154 -10.674 8.254 1.00 87.38 116 GLN A C 1
ATOM 937 O O . GLN A 1 116 ? -12.303 -10.442 7.392 1.00 87.38 116 GLN A O 1
ATOM 942 N N . ASP A 1 117 ? -12.983 -10.371 9.538 1.00 89.81 117 ASP A N 1
ATOM 943 C CA . ASP A 1 117 ? -11.770 -9.744 10.064 1.00 89.81 117 ASP A CA 1
ATOM 944 C C . ASP A 1 117 ? -10.662 -10.787 10.290 1.00 89.81 117 ASP A C 1
ATOM 946 O O . ASP A 1 117 ? -10.144 -10.975 11.383 1.00 89.81 117 ASP A O 1
ATOM 950 N N . THR A 1 118 ? -10.333 -11.518 9.227 1.00 90.94 118 THR A N 1
ATOM 951 C CA . THR A 1 118 ? -9.317 -12.574 9.210 1.00 90.94 118 THR A CA 1
ATOM 952 C C . THR A 1 118 ? -8.305 -12.308 8.110 1.00 90.94 118 THR A C 1
ATOM 954 O O . THR A 1 118 ? -8.610 -11.614 7.141 1.00 90.94 118 THR A O 1
ATOM 957 N N . ASP A 1 119 ? -7.137 -12.943 8.196 1.00 93.00 119 ASP A N 1
ATOM 958 C CA . ASP A 1 119 ? -6.157 -12.948 7.108 1.00 93.00 119 ASP A CA 1
ATOM 959 C C . ASP A 1 119 ? -5.648 -11.548 6.724 1.00 93.00 119 ASP A C 1
ATOM 961 O O . ASP A 1 119 ? -5.618 -11.146 5.559 1.00 93.00 119 ASP A O 1
ATOM 965 N N . LEU A 1 120 ? -5.249 -10.791 7.746 1.00 92.50 120 LEU A N 1
ATOM 966 C CA . LEU A 1 120 ? -4.863 -9.388 7.627 1.00 92.50 120 LEU A CA 1
ATOM 967 C C . LEU A 1 120 ? -3.805 -9.143 6.544 1.00 92.50 120 LEU A C 1
ATOM 969 O O . LEU A 1 120 ? -3.884 -8.153 5.829 1.00 92.50 120 LEU A O 1
ATOM 973 N N . ILE A 1 121 ? -2.850 -10.058 6.361 1.00 95.81 121 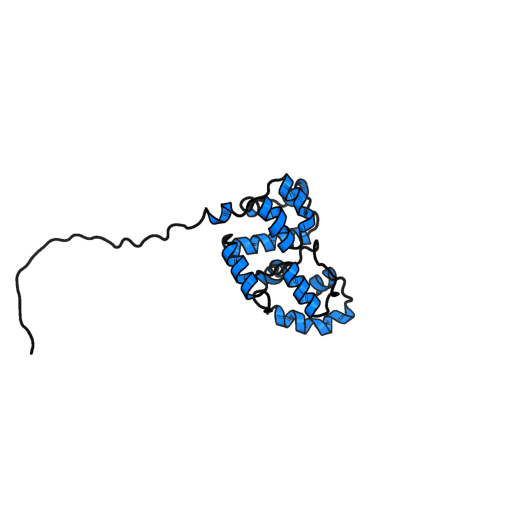ILE A N 1
ATOM 974 C CA . ILE A 1 121 ? -1.723 -9.885 5.431 1.00 95.81 121 ILE A CA 1
ATOM 975 C C . ILE A 1 121 ? -2.155 -9.573 3.986 1.00 95.81 121 ILE A C 1
ATOM 977 O O . ILE A 1 121 ? -1.435 -8.866 3.282 1.00 95.81 121 ILE A O 1
ATOM 981 N N . VAL A 1 122 ? -3.315 -10.061 3.524 1.00 97.31 122 VAL A N 1
ATOM 982 C CA . VAL A 1 122 ? -3.782 -9.826 2.143 1.00 97.31 122 VAL A CA 1
ATOM 983 C C . VAL A 1 122 ? -4.664 -8.586 1.993 1.00 97.31 122 VAL A C 1
ATOM 985 O O . VAL A 1 122 ? -5.042 -8.249 0.864 1.00 97.31 122 VAL A O 1
ATOM 988 N N . TRP A 1 123 ? -4.995 -7.895 3.087 1.00 97.50 123 TRP A N 1
ATOM 989 C CA . TRP A 1 123 ? -5.916 -6.764 3.042 1.00 97.50 123 TRP A CA 1
ATOM 990 C C . TRP A 1 123 ? -5.344 -5.610 2.227 1.00 97.50 123 TRP A C 1
ATOM 992 O O . TRP A 1 123 ? -4.210 -5.165 2.423 1.00 97.50 123 TRP A O 1
ATOM 1002 N N . THR A 1 124 ? -6.167 -5.103 1.316 1.00 98.12 124 THR A N 1
ATOM 1003 C CA . THR A 1 124 ? -5.892 -3.873 0.580 1.00 98.12 124 THR A CA 1
ATOM 1004 C C . THR A 1 124 ? -6.045 -2.658 1.494 1.00 98.12 124 THR A C 1
ATOM 1006 O O . THR A 1 124 ? -6.695 -2.722 2.537 1.00 98.12 124 THR A O 1
ATOM 1009 N N . ASN A 1 125 ? -5.497 -1.522 1.072 1.00 97.94 125 ASN A N 1
ATOM 1010 C CA . ASN A 1 125 ? -5.754 -0.221 1.685 1.00 97.94 125 ASN A CA 1
ATOM 1011 C C . ASN A 1 125 ? -7.259 0.068 1.818 1.00 97.94 125 ASN A C 1
ATOM 1013 O O . ASN A 1 125 ? -7.706 0.537 2.861 1.00 97.94 125 ASN A O 1
ATOM 1017 N N . GLU A 1 126 ? -8.052 -0.286 0.805 1.00 96.25 126 GLU A N 1
ATOM 1018 C CA . GLU A 1 126 ? -9.512 -0.164 0.842 1.00 96.25 126 GLU A CA 1
ATOM 1019 C C . GLU A 1 126 ? -10.126 -1.022 1.956 1.00 96.25 126 GLU A C 1
ATOM 1021 O O . GLU A 1 126 ? -10.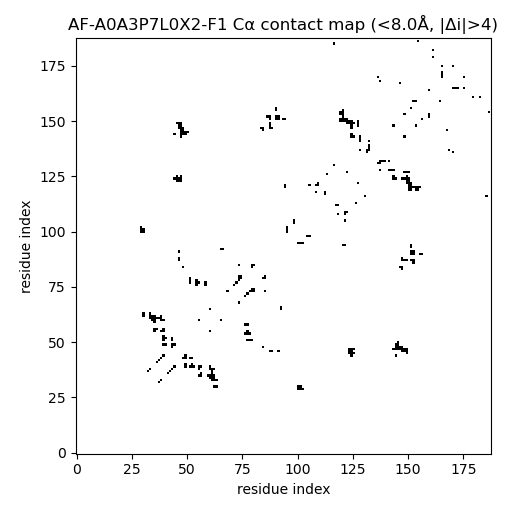870 -0.504 2.785 1.00 96.25 126 GLU A O 1
ATOM 1026 N N . ARG A 1 127 ? -9.755 -2.307 2.054 1.00 95.62 127 ARG A N 1
ATOM 1027 C CA . ARG A 1 127 ? -10.264 -3.204 3.104 1.00 95.62 127 ARG A CA 1
ATOM 1028 C C . ARG A 1 127 ? -9.883 -2.731 4.511 1.00 95.62 127 ARG A C 1
ATOM 1030 O O . ARG A 1 127 ? -10.717 -2.812 5.415 1.00 95.62 127 ARG A O 1
ATOM 1037 N N . VAL A 1 128 ? -8.658 -2.222 4.686 1.00 94.81 128 VAL A N 1
ATOM 1038 C CA . VAL A 1 128 ? -8.202 -1.596 5.942 1.00 94.81 128 VAL A CA 1
ATOM 1039 C C . VAL A 1 128 ? -9.016 -0.337 6.249 1.00 94.81 128 VAL A C 1
ATOM 1041 O O . VAL A 1 128 ? -9.437 -0.147 7.384 1.00 94.81 128 VAL A O 1
ATOM 1044 N N . THR A 1 129 ? -9.296 0.496 5.246 1.00 94.38 129 THR A N 1
ATOM 1045 C CA . THR A 1 129 ? -10.127 1.700 5.404 1.00 94.38 129 THR A CA 1
ATOM 1046 C C . THR A 1 129 ? -11.539 1.329 5.866 1.00 94.38 129 THR A C 1
ATOM 1048 O O . THR A 1 129 ? -12.021 1.877 6.854 1.00 94.38 129 THR A O 1
ATOM 1051 N N . THR A 1 130 ? -12.183 0.347 5.226 1.00 93.31 130 THR A N 1
ATOM 1052 C CA . THR A 1 130 ? -13.510 -0.145 5.637 1.00 93.31 130 THR A CA 1
ATOM 1053 C C . THR A 1 130 ? -13.506 -0.677 7.068 1.00 93.31 130 THR A C 1
ATOM 1055 O O . THR A 1 130 ? -14.420 -0.382 7.836 1.00 93.31 130 THR A O 1
ATOM 1058 N N . TRP A 1 131 ? -12.468 -1.424 7.448 1.00 91.31 131 TRP A N 1
ATOM 1059 C CA . TRP A 1 131 ? -12.320 -1.939 8.808 1.00 91.31 131 TRP A CA 1
ATOM 1060 C C . TRP A 1 131 ? -12.216 -0.811 9.840 1.00 91.31 131 TRP A C 1
ATOM 1062 O O . TRP A 1 131 ? -13.014 -0.755 10.774 1.00 91.31 131 TRP A O 1
ATOM 1072 N N . LEU A 1 132 ? -11.310 0.147 9.633 1.00 90.38 132 LEU A N 1
ATOM 1073 C CA . LEU A 1 132 ? -11.127 1.285 10.539 1.00 90.38 132 LEU A CA 1
ATOM 1074 C C . LEU A 1 132 ? -12.388 2.155 10.644 1.00 90.38 132 LEU A C 1
ATOM 1076 O O . LEU A 1 132 ? -12.701 2.659 11.724 1.00 90.38 132 LEU A O 1
ATOM 1080 N N . ALA A 1 133 ? -13.134 2.307 9.546 1.00 90.06 133 ALA A N 1
ATOM 1081 C CA . ALA A 1 133 ? -14.420 2.995 9.555 1.00 90.06 133 ALA A CA 1
ATOM 1082 C C . ALA A 1 133 ? -15.463 2.236 10.393 1.00 90.06 133 ALA A C 1
ATOM 1084 O O . ALA A 1 133 ? -16.181 2.856 11.173 1.00 90.06 133 ALA A O 1
ATOM 1085 N N . SER A 1 134 ? -15.512 0.900 10.305 1.00 88.56 134 SER A N 1
ATOM 1086 C CA . SER A 1 134 ? -16.432 0.083 11.115 1.00 88.56 134 SER A CA 1
ATOM 1087 C C . SER A 1 134 ? -16.145 0.162 12.621 1.00 88.56 134 SER A C 1
ATOM 1089 O O . SER A 1 134 ? -17.066 0.086 13.433 1.00 88.56 134 SER A O 1
ATOM 1091 N N . LEU A 1 135 ? -14.885 0.412 12.990 1.00 86.06 135 LEU A N 1
ATOM 1092 C CA . LEU A 1 135 ? -14.449 0.651 14.368 1.00 86.06 135 LEU A CA 1
ATOM 1093 C C . LEU A 1 135 ? -14.664 2.104 14.834 1.00 86.06 135 LEU A C 1
ATOM 1095 O O . LEU A 1 135 ? -14.361 2.437 15.978 1.00 86.06 135 LEU A O 1
ATOM 1099 N N . ASN A 1 136 ? -15.192 2.986 13.977 1.00 86.00 136 ASN A N 1
ATOM 1100 C CA . ASN A 1 136 ? -15.315 4.429 14.224 1.00 86.00 136 ASN A CA 1
ATOM 1101 C C . ASN A 1 136 ? -13.970 5.118 14.532 1.00 86.00 136 ASN A C 1
ATOM 1103 O O . ASN A 1 136 ? -13.933 6.135 15.227 1.00 86.00 136 ASN A O 1
ATOM 1107 N N . LEU A 1 137 ? -12.862 4.568 14.024 1.00 84.56 137 LEU A N 1
ATOM 1108 C CA . LEU A 1 137 ? -11.532 5.171 14.148 1.00 84.56 137 LEU A CA 1
ATOM 1109 C C . LEU A 1 137 ? -11.290 6.233 13.080 1.00 84.56 137 LEU A C 1
ATOM 1111 O O . LEU A 1 137 ? -10.508 7.151 13.284 1.00 84.56 137 LEU A O 1
ATOM 1115 N N . ILE A 1 138 ? -11.977 6.132 11.948 1.00 88.38 138 ILE A N 1
ATOM 1116 C CA . ILE A 1 138 ? -11.979 7.155 10.907 1.00 88.38 138 ILE A CA 1
ATOM 1117 C C . ILE A 1 138 ? -13.415 7.499 10.523 1.00 88.38 138 ILE A C 1
ATOM 1119 O O . ILE A 1 138 ? -14.340 6.720 10.755 1.00 88.38 138 ILE A O 1
ATOM 1123 N N . GLY A 1 139 ? -13.610 8.682 9.941 1.00 86.38 139 GLY A N 1
ATOM 1124 C CA . GLY A 1 139 ? -14.924 9.106 9.469 1.00 86.38 139 GLY A CA 1
ATOM 1125 C C . GLY A 1 139 ? -15.409 8.272 8.273 1.00 86.38 139 GLY A C 1
ATOM 1126 O O . GLY A 1 139 ? -14.594 7.727 7.529 1.00 86.38 139 GLY A O 1
ATOM 1127 N N . PRO A 1 140 ? -16.728 8.230 8.011 1.00 81.31 140 PRO A N 1
ATOM 1128 C CA . PRO A 1 140 ? -17.317 7.409 6.944 1.00 81.31 140 PRO A CA 1
ATOM 1129 C C . PRO A 1 140 ? -16.869 7.796 5.524 1.00 81.31 140 PRO A C 1
ATOM 1131 O O . PRO A 1 140 ? -16.990 6.994 4.607 1.00 81.31 140 PRO A O 1
ATOM 1134 N N . ASN A 1 141 ? -16.344 9.012 5.341 1.00 86.94 141 ASN A N 1
ATOM 1135 C CA . ASN A 1 141 ? -15.839 9.518 4.060 1.00 86.94 141 ASN A CA 1
ATOM 1136 C C . ASN A 1 141 ? -14.309 9.681 4.050 1.00 86.94 141 ASN A C 1
ATOM 1138 O O . ASN A 1 141 ? -13.756 10.291 3.134 1.00 86.94 141 ASN A O 1
ATOM 1142 N N . THR A 1 142 ? -13.618 9.198 5.086 1.00 89.75 142 THR A N 1
ATOM 1143 C CA . THR A 1 142 ? -12.159 9.259 5.155 1.00 89.75 142 THR A CA 1
ATOM 1144 C C . THR A 1 142 ? -11.571 8.197 4.234 1.00 89.75 142 THR A C 1
ATOM 1146 O O . THR A 1 142 ? -11.890 7.018 4.348 1.00 89.75 142 THR A O 1
ATOM 1149 N N . THR A 1 143 ? -10.684 8.618 3.336 1.00 91.56 143 THR A N 1
ATOM 1150 C CA . THR A 1 143 ? -9.869 7.711 2.526 1.00 91.56 143 THR A CA 1
ATOM 1151 C C . THR A 1 143 ? -8.457 7.660 3.083 1.00 91.56 143 THR A C 1
ATOM 1153 O O . THR A 1 143 ? -7.909 8.685 3.490 1.00 91.56 143 THR A O 1
ATOM 1156 N N . LEU A 1 144 ? -7.869 6.467 3.086 1.00 94.00 144 LEU A N 1
ATOM 1157 C CA . LEU A 1 144 ? -6.458 6.265 3.398 1.00 94.00 144 LEU A CA 1
ATOM 1158 C C . LEU A 1 144 ? -5.621 6.092 2.129 1.00 94.00 144 LEU A C 1
ATOM 1160 O O . LEU A 1 144 ? -4.488 5.610 2.204 1.00 94.00 144 LEU A O 1
ATOM 1164 N N . ASP A 1 145 ? -6.150 6.474 0.964 1.00 94.00 145 ASP A N 1
ATOM 1165 C CA . ASP A 1 145 ? -5.336 6.578 -0.240 1.00 94.00 145 ASP A CA 1
ATOM 1166 C C . ASP A 1 145 ? -4.149 7.515 0.021 1.00 94.00 145 ASP A C 1
ATOM 1168 O O . ASP A 1 145 ? -4.237 8.471 0.790 1.00 94.00 145 ASP A O 1
ATOM 1172 N N . GLN A 1 146 ? -3.021 7.214 -0.612 1.00 95.69 146 GLN A N 1
ATOM 1173 C CA . GLN A 1 146 ? -1.737 7.899 -0.433 1.00 95.69 146 GLN A CA 1
ATOM 1174 C C . GLN A 1 146 ? -1.050 7.719 0.929 1.00 95.69 146 GLN A C 1
ATOM 1176 O O . GLN A 1 146 ? 0.062 8.220 1.077 1.00 95.69 146 GLN A O 1
ATOM 1181 N N . SER A 1 147 ? -1.639 6.995 1.888 1.00 96.12 147 SER A N 1
ATOM 1182 C CA . SER A 1 147 ? -1.011 6.738 3.196 1.00 96.12 147 SER A CA 1
ATOM 1183 C C . SER A 1 147 ? 0.041 5.625 3.180 1.00 96.12 147 SER A C 1
ATOM 1185 O O . SER A 1 147 ? 0.857 5.539 4.091 1.00 96.12 147 SER A O 1
ATOM 1187 N N . GLY A 1 148 ? -0.014 4.716 2.202 1.00 97.31 148 GLY A N 1
ATOM 1188 C CA . GLY A 1 148 ? 0.750 3.468 2.221 1.00 97.31 148 GLY A CA 1
ATOM 1189 C C . GLY A 1 148 ? 0.246 2.409 3.214 1.00 97.31 148 GLY A C 1
ATOM 1190 O O . GLY A 1 148 ? 0.844 1.334 3.294 1.00 97.31 148 GLY A O 1
ATOM 1191 N N . LEU A 1 149 ? -0.829 2.660 3.969 1.00 96.81 149 LEU A N 1
ATOM 1192 C CA . LEU A 1 149 ? -1.362 1.689 4.924 1.00 96.81 149 LEU A CA 1
ATOM 1193 C C . LEU A 1 149 ? -2.100 0.556 4.202 1.00 96.81 149 LEU A C 1
ATOM 1195 O O . LEU A 1 149 ? -3.041 0.793 3.449 1.00 96.81 149 LEU A O 1
ATOM 1199 N N . HIS A 1 150 ? -1.707 -0.685 4.461 1.00 97.50 150 HIS A N 1
ATOM 1200 C CA . HIS A 1 150 ? -2.395 -1.888 3.992 1.00 97.50 150 HIS A CA 1
ATOM 1201 C C . HIS A 1 150 ? -2.030 -3.067 4.900 1.00 97.50 150 HIS A C 1
ATOM 1203 O O . HIS A 1 150 ? -1.117 -2.974 5.721 1.00 97.50 150 HIS A O 1
ATOM 1209 N N . GLY A 1 151 ? -2.723 -4.191 4.743 1.00 96.19 151 GLY A N 1
ATOM 1210 C CA . GLY A 1 151 ? -2.624 -5.325 5.656 1.00 96.19 151 GLY A CA 1
ATOM 1211 C C . GLY A 1 151 ? -1.230 -5.936 5.793 1.00 96.19 151 GLY A C 1
ATOM 1212 O O . GLY A 1 151 ? -0.825 -6.311 6.889 1.00 96.19 151 GLY A O 1
ATOM 1213 N N . ALA A 1 152 ? -0.454 -5.983 4.707 1.00 97.38 152 ALA A N 1
ATOM 1214 C CA . ALA A 1 152 ? 0.905 -6.521 4.749 1.00 97.38 152 ALA A CA 1
ATOM 1215 C C . ALA A 1 152 ? 1.876 -5.661 5.573 1.00 97.38 152 ALA A C 1
ATOM 1217 O O . ALA A 1 152 ? 2.795 -6.225 6.150 1.00 97.38 152 ALA A O 1
ATOM 1218 N N . VAL A 1 153 ? 1.687 -4.337 5.668 1.00 96.38 153 VAL A N 1
ATOM 1219 C CA . VAL A 1 153 ? 2.476 -3.511 6.605 1.00 96.38 153 VAL A CA 1
ATOM 1220 C C . VAL A 1 153 ? 2.205 -3.978 8.022 1.00 96.38 153 VAL A C 1
ATOM 1222 O O . VAL A 1 153 ? 3.123 -4.379 8.721 1.00 96.38 153 VAL A O 1
ATOM 1225 N N . VAL A 1 154 ? 0.928 -4.031 8.386 1.00 92.56 154 VAL A N 1
ATOM 1226 C CA . VAL A 1 154 ? 0.504 -4.366 9.744 1.00 92.56 154 VAL A CA 1
ATOM 1227 C C . VAL A 1 154 ? 0.889 -5.794 10.141 1.00 92.56 154 VAL A C 1
ATOM 1229 O O . VAL A 1 154 ? 1.209 -6.054 11.291 1.00 92.56 154 VAL A O 1
ATOM 1232 N N . ALA A 1 155 ? 0.877 -6.729 9.189 1.00 93.06 155 ALA A N 1
ATOM 1233 C CA . ALA A 1 155 ? 1.166 -8.136 9.450 1.00 93.06 155 ALA A CA 1
ATOM 1234 C C . ALA A 1 155 ? 2.656 -8.520 9.347 1.00 93.06 155 ALA A C 1
ATOM 1236 O O . ALA A 1 155 ? 3.016 -9.611 9.790 1.00 93.06 155 ALA A O 1
ATOM 1237 N N . LEU A 1 156 ? 3.502 -7.715 8.688 1.00 94.19 156 LEU A N 1
ATOM 1238 C CA . LEU A 1 156 ? 4.898 -8.084 8.391 1.00 94.19 156 LEU A CA 1
ATOM 1239 C C . LEU A 1 156 ? 5.943 -7.149 9.000 1.00 94.19 156 LEU A C 1
ATOM 1241 O O . LEU A 1 156 ? 7.090 -7.573 9.138 1.00 94.19 156 LEU A O 1
ATOM 1245 N N . ASP A 1 157 ? 5.593 -5.905 9.321 1.00 93.12 157 ASP A N 1
ATOM 1246 C CA . ASP A 1 157 ? 6.508 -4.983 9.989 1.00 93.12 157 ASP A CA 1
ATOM 1247 C C . ASP A 1 157 ? 6.457 -5.201 11.507 1.00 93.12 157 ASP A C 1
ATOM 1249 O O . ASP A 1 157 ? 5.438 -4.940 12.141 1.00 93.12 157 ASP A O 1
ATOM 1253 N N . SER A 1 158 ? 7.558 -5.688 12.090 1.00 88.44 158 SER A N 1
ATOM 1254 C CA . SER A 1 158 ? 7.651 -5.960 13.533 1.00 88.44 158 SER A CA 1
ATOM 1255 C C . SER A 1 158 ? 7.587 -4.701 14.388 1.00 88.44 158 SER A C 1
ATOM 1257 O O . SER A 1 158 ? 7.255 -4.789 15.567 1.00 88.44 158 SER A O 1
ATOM 1259 N N . GLU A 1 159 ? 7.911 -3.551 13.798 1.00 88.94 159 GLU A N 1
ATOM 1260 C CA . GLU A 1 159 ? 7.916 -2.263 14.483 1.00 88.94 159 GLU A CA 1
ATOM 1261 C C . GLU A 1 159 ? 6.582 -1.522 14.323 1.00 88.94 159 GLU A C 1
ATOM 1263 O O . GLU A 1 159 ? 6.396 -0.464 14.925 1.00 88.94 159 GLU A O 1
ATOM 1268 N N . PHE A 1 160 ? 5.648 -2.048 13.518 1.00 86.94 160 PHE A N 1
ATOM 1269 C CA . PHE A 1 160 ? 4.353 -1.413 13.323 1.00 86.94 160 PHE A CA 1
ATOM 1270 C C . PHE A 1 160 ? 3.470 -1.626 14.549 1.00 86.94 160 PHE A C 1
ATOM 1272 O O . PHE A 1 160 ? 2.996 -2.729 14.823 1.00 86.94 160 PHE A O 1
ATOM 1279 N N . ASP A 1 161 ? 3.214 -0.542 15.272 1.00 83.50 161 ASP A N 1
ATOM 1280 C CA . ASP A 1 161 ? 2.445 -0.545 16.506 1.00 83.50 161 ASP A CA 1
ATOM 1281 C C . ASP A 1 161 ? 1.224 0.390 16.442 1.00 83.50 161 ASP A C 1
ATOM 1283 O O . ASP A 1 161 ? 1.006 1.165 15.502 1.00 83.50 161 ASP A O 1
ATOM 1287 N N . VAL A 1 162 ? 0.372 0.305 17.466 1.00 80.75 162 VAL A N 1
ATOM 1288 C CA . VAL A 1 162 ? -0.828 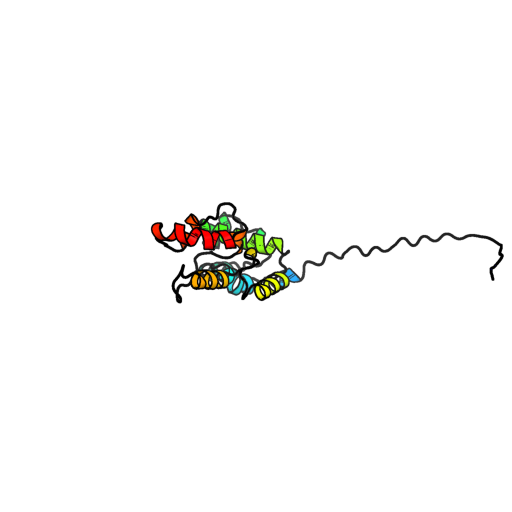1.147 17.566 1.00 80.75 162 VAL A CA 1
ATOM 1289 C C . VAL A 1 162 ? -0.484 2.646 17.634 1.00 80.75 162 VAL A C 1
ATOM 1291 O O . VAL A 1 162 ? -1.176 3.417 16.969 1.00 80.75 162 VAL A O 1
ATOM 1294 N N . PRO A 1 163 ? 0.557 3.108 18.360 1.00 82.88 163 PRO A N 1
ATOM 1295 C CA . PRO A 1 163 ? 1.022 4.496 18.281 1.00 82.88 163 PRO A CA 1
ATOM 1296 C C . PRO A 1 163 ? 1.362 4.971 16.860 1.00 82.88 163 PRO A C 1
ATOM 1298 O O . PRO A 1 163 ? 0.990 6.087 16.479 1.00 82.88 163 PRO A O 1
ATOM 1301 N N . THR A 1 164 ? 2.023 4.134 16.057 1.00 85.38 164 THR A N 1
ATOM 1302 C CA . THR A 1 164 ? 2.329 4.428 14.650 1.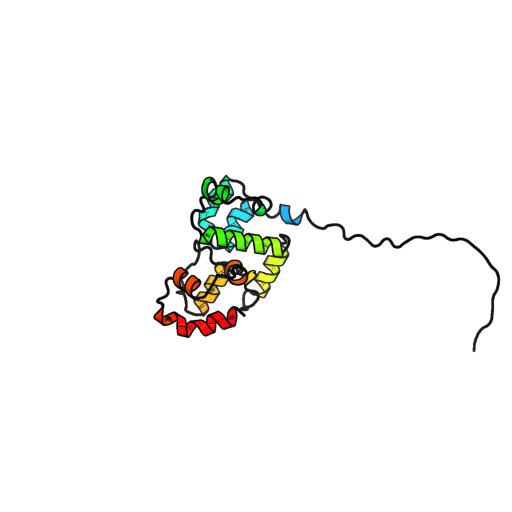00 85.38 164 THR A CA 1
ATOM 1303 C C . THR A 1 164 ? 1.044 4.592 13.849 1.00 85.38 164 THR A C 1
ATOM 1305 O O . THR A 1 164 ? 0.851 5.623 13.198 1.00 85.38 164 THR A O 1
ATOM 1308 N N . LEU A 1 165 ? 0.115 3.636 13.966 1.00 85.88 165 LEU A N 1
ATOM 1309 C CA . LEU A 1 165 ? -1.198 3.715 13.321 1.00 85.88 165 LEU A CA 1
ATOM 1310 C C . LEU A 1 165 ? -1.963 4.979 13.739 1.00 85.88 165 LEU A C 1
ATOM 1312 O O . LEU A 1 165 ? -2.491 5.698 12.895 1.00 85.88 165 LEU A O 1
ATOM 1316 N N . ALA A 1 166 ? -1.997 5.297 15.027 1.00 83.44 166 ALA A N 1
ATOM 1317 C CA . ALA A 1 166 ? -2.687 6.470 15.542 1.00 83.44 166 ALA A CA 1
ATOM 1318 C C . ALA A 1 166 ? -2.134 7.786 14.995 1.00 83.44 166 ALA A C 1
ATOM 1320 O O . ALA A 1 166 ? -2.900 8.678 14.627 1.00 83.44 166 ALA A O 1
ATOM 1321 N N . THR A 1 167 ? -0.806 7.883 14.909 1.00 84.19 167 THR A N 1
ATOM 1322 C CA . THR A 1 167 ? -0.117 9.033 14.320 1.00 84.19 167 THR A CA 1
ATOM 1323 C C . THR A 1 167 ? -0.500 9.183 12.848 1.00 84.19 167 THR A C 1
ATOM 1325 O O . THR A 1 167 ? -0.832 10.286 12.414 1.00 84.19 167 THR A O 1
ATOM 1328 N N . MET A 1 168 ? -0.534 8.080 12.090 1.00 84.81 168 MET A N 1
ATOM 1329 C CA . MET A 1 168 ? -0.972 8.089 10.689 1.00 84.81 168 MET A CA 1
ATOM 1330 C C . MET A 1 168 ? -2.430 8.532 10.532 1.00 84.81 168 MET A C 1
ATOM 1332 O O . MET A 1 168 ? -2.750 9.283 9.613 1.00 84.81 168 MET A O 1
ATOM 1336 N N . LEU A 1 169 ? -3.306 8.088 11.434 1.00 84.62 169 LEU A N 1
ATOM 1337 C CA . LEU A 1 169 ? -4.728 8.433 11.434 1.00 84.62 169 LEU A CA 1
ATOM 1338 C C . LEU A 1 169 ? -5.022 9.818 12.038 1.00 84.62 169 LEU A C 1
ATOM 1340 O O . LEU A 1 169 ? -6.176 10.241 12.041 1.00 84.62 169 LEU A O 1
ATOM 1344 N N . GLN A 1 170 ? -4.001 10.528 12.535 1.00 83.19 170 GLN A N 1
ATOM 1345 C CA . GLN A 1 170 ? -4.124 11.812 13.239 1.00 83.19 170 GLN A CA 1
ATOM 1346 C C . GLN A 1 170 ? -5.071 11.741 14.451 1.00 83.19 170 GLN A C 1
ATOM 1348 O O . GLN A 1 170 ? -5.790 12.692 14.765 1.00 83.19 170 GLN A O 1
ATOM 1353 N N . LEU A 1 171 ? -5.080 10.599 15.141 1.00 75.75 171 LEU A N 1
ATOM 1354 C CA . LEU A 1 171 ? -5.926 10.388 16.307 1.00 75.75 171 LEU A CA 1
ATOM 1355 C C . LEU A 1 171 ? -5.337 11.072 17.549 1.00 75.75 171 LEU A C 1
ATOM 1357 O O . LEU A 1 171 ? -4.137 10.962 17.806 1.00 75.75 171 LEU A O 1
ATOM 1361 N N . PRO A 1 172 ? -6.161 11.747 18.372 1.00 67.50 172 PRO A N 1
ATOM 1362 C CA . PRO A 1 172 ? -5.703 12.277 19.647 1.00 67.50 172 PRO A CA 1
ATOM 1363 C C . PRO A 1 172 ? -5.368 11.131 20.612 1.00 67.50 172 PRO A C 1
ATOM 1365 O O . PRO A 1 172 ? -6.189 10.242 20.849 1.00 67.50 172 PRO A O 1
ATOM 1368 N N . ASN A 1 173 ? -4.178 11.191 21.221 1.00 63.62 173 ASN A N 1
ATOM 1369 C CA . ASN A 1 173 ? -3.639 10.137 22.094 1.00 63.62 173 ASN A CA 1
ATOM 1370 C C . ASN A 1 173 ? -4.575 9.724 23.246 1.00 63.62 173 ASN A C 1
ATOM 1372 O O . ASN A 1 173 ? -4.545 8.578 23.686 1.00 63.62 173 ASN A O 1
ATOM 1376 N N . SER A 1 174 ? -5.442 10.627 23.711 1.00 61.59 174 SER A N 1
ATOM 1377 C CA . SER A 1 174 ? -6.395 10.374 24.798 1.00 61.59 174 SER A CA 1
ATOM 1378 C C . SER A 1 174 ? -7.486 9.347 24.463 1.00 61.59 174 SER A C 1
ATOM 1380 O O . SER A 1 174 ? -8.037 8.751 25.383 1.00 61.59 174 SER A O 1
ATOM 1382 N N . ASN A 1 175 ? -7.794 9.113 23.179 1.00 57.47 175 ASN A N 1
ATOM 1383 C CA . ASN A 1 175 ? -8.826 8.156 22.743 1.00 57.47 175 ASN A CA 1
ATOM 1384 C C . ASN A 1 175 ? -8.263 6.781 22.347 1.00 57.47 175 ASN A C 1
ATOM 1386 O O . ASN A 1 175 ? -9.033 5.856 22.089 1.00 57.47 175 ASN A O 1
ATOM 1390 N N . LEU A 1 176 ? -6.937 6.633 22.294 1.00 59.16 176 LEU A N 1
ATOM 1391 C CA . LEU A 1 176 ? -6.292 5.419 21.794 1.00 59.16 176 LEU A CA 1
ATOM 1392 C C . LEU A 1 176 ? -6.323 4.275 22.798 1.00 59.16 176 LEU A C 1
ATOM 1394 O O . LEU A 1 176 ? -6.502 3.136 22.391 1.00 59.16 176 LEU A O 1
ATOM 1398 N N . GLN A 1 177 ? -6.203 4.566 24.095 1.00 56.53 177 GLN A N 1
ATOM 1399 C CA . GLN A 1 177 ? -6.125 3.537 25.137 1.00 56.53 177 GLN A CA 1
ATOM 1400 C C . GLN A 1 177 ? -7.394 2.668 25.197 1.00 56.53 177 GLN A C 1
ATOM 1402 O O . GLN A 1 177 ? -7.297 1.454 25.318 1.00 56.53 177 GLN A O 1
ATOM 1407 N N . ALA A 1 178 ? -8.580 3.273 25.058 1.00 59.47 178 ALA A N 1
ATOM 1408 C CA . ALA A 1 178 ? -9.859 2.553 25.079 1.00 59.47 178 ALA A CA 1
ATOM 1409 C C . ALA A 1 178 ? -10.114 1.734 23.800 1.00 59.47 178 ALA A C 1
ATOM 1411 O O . ALA A 1 178 ? -10.860 0.764 23.822 1.00 59.47 178 ALA A O 1
ATOM 1412 N N . ARG A 1 179 ? -9.490 2.127 22.683 1.00 62.69 179 ARG A N 1
ATOM 1413 C CA . ARG A 1 179 ? -9.587 1.452 21.378 1.00 62.69 179 ARG A CA 1
ATOM 1414 C C . ARG A 1 179 ? -8.439 0.468 21.128 1.00 62.69 179 ARG A C 1
ATOM 1416 O O . ARG A 1 179 ? -8.451 -0.270 20.148 1.00 62.69 179 ARG A O 1
ATOM 1423 N N . TYR A 1 180 ? -7.449 0.458 22.020 1.00 60.28 180 TYR A N 1
ATOM 1424 C CA . TYR A 1 180 ? -6.242 -0.359 21.945 1.00 60.28 180 TYR A CA 1
ATOM 1425 C C . TYR A 1 180 ? -6.566 -1.847 22.057 1.00 60.28 180 TYR A C 1
ATOM 1427 O O . TYR A 1 180 ? -5.979 -2.655 21.347 1.00 60.28 180 TYR A O 1
ATOM 1435 N N . GLU A 1 181 ? -7.520 -2.211 22.914 1.00 60.06 181 GLU A N 1
ATOM 1436 C CA . GLU A 1 181 ? -7.957 -3.599 23.101 1.00 60.06 181 GLU A CA 1
ATOM 1437 C C . GLU A 1 181 ? -8.656 -4.143 21.846 1.00 60.06 181 GLU A C 1
ATOM 1439 O O . GLU A 1 181 ? -8.358 -5.257 21.424 1.00 60.06 181 GLU A O 1
ATOM 1444 N N . GLU A 1 182 ? -9.499 -3.327 21.197 1.00 61.62 182 GLU A N 1
ATOM 1445 C CA . GLU A 1 182 ? -10.184 -3.671 19.939 1.00 61.62 182 GLU A CA 1
ATOM 1446 C C . GLU A 1 182 ? -9.182 -3.874 18.792 1.00 61.62 182 GLU A C 1
ATOM 1448 O O . GLU A 1 182 ? -9.286 -4.833 18.033 1.00 61.62 182 GLU A O 1
ATOM 1453 N N . LEU A 1 183 ? -8.170 -3.007 18.696 1.00 63.59 183 LEU A N 1
ATOM 1454 C CA . LEU A 1 183 ? -7.110 -3.119 17.695 1.00 63.59 183 LEU A CA 1
ATOM 1455 C C . LEU A 1 183 ? -6.194 -4.326 17.959 1.00 63.59 183 LEU A C 1
ATOM 1457 O O . LEU A 1 183 ? -5.906 -5.094 17.046 1.00 63.59 183 LEU A O 1
ATOM 1461 N N . THR A 1 184 ? -5.773 -4.536 19.209 1.00 60.22 184 THR A N 1
ATOM 1462 C CA . THR A 1 184 ? -4.820 -5.597 19.586 1.00 60.22 184 THR A CA 1
ATOM 1463 C C . THR A 1 184 ? -5.436 -6.993 19.492 1.00 60.22 184 THR A C 1
ATOM 1465 O O . THR A 1 184 ? -4.752 -7.928 19.083 1.00 60.22 184 THR A O 1
ATOM 1468 N N . ALA A 1 185 ? -6.729 -7.145 19.802 1.00 55.75 185 ALA A N 1
ATOM 1469 C CA . ALA A 1 185 ? -7.443 -8.415 19.654 1.00 55.75 185 ALA A CA 1
ATOM 1470 C C . ALA A 1 185 ? -7.579 -8.870 18.188 1.00 55.75 185 ALA A C 1
ATOM 1472 O O . ALA A 1 185 ? -7.788 -10.053 17.943 1.00 55.75 185 ALA A O 1
ATOM 1473 N N . CYS A 1 186 ? -7.446 -7.951 17.226 1.00 52.50 186 CYS A N 1
ATOM 1474 C CA . CYS A 1 186 ? -7.448 -8.252 15.793 1.00 52.50 186 CYS A CA 1
ATOM 1475 C C . CYS A 1 186 ? -6.037 -8.435 15.198 1.00 52.50 186 CYS A C 1
ATOM 1477 O O . CYS A 1 186 ? -5.921 -8.879 14.055 1.00 52.50 186 CYS A O 1
ATOM 1479 N N . PHE A 1 187 ? -4.974 -8.078 15.933 1.00 55.75 187 PHE A N 1
ATOM 1480 C CA . PHE A 1 187 ? -3.573 -8.225 15.505 1.00 55.75 187 PHE A CA 1
ATOM 1481 C C . PHE A 1 187 ? -2.914 -9.541 15.963 1.00 55.75 187 PHE A C 1
ATOM 1483 O O . PHE A 1 187 ? -1.819 -9.849 15.490 1.00 55.75 187 PHE A O 1
ATOM 1490 N N . MET A 1 188 ? -3.566 -10.310 16.846 1.00 47.59 188 MET A N 1
ATOM 1491 C CA . MET A 1 188 ? -3.158 -11.658 17.286 1.00 47.59 188 MET A CA 1
ATOM 1492 C C . MET A 1 188 ? -4.047 -12.743 16.679 1.00 47.59 188 MET A C 1
ATOM 1494 O O . MET A 1 188 ? -3.502 -13.828 16.373 1.00 47.59 188 MET A O 1
#

Organism: Dibothriocephalus latus (NCBI:txid60516)

Foldseek 3Di:
DDDDDDDDDDDDDDDPPDPPPDPDPPDDPLQVVFWLCCVLPPLCQQQLNNVLSVLSNVVRPGL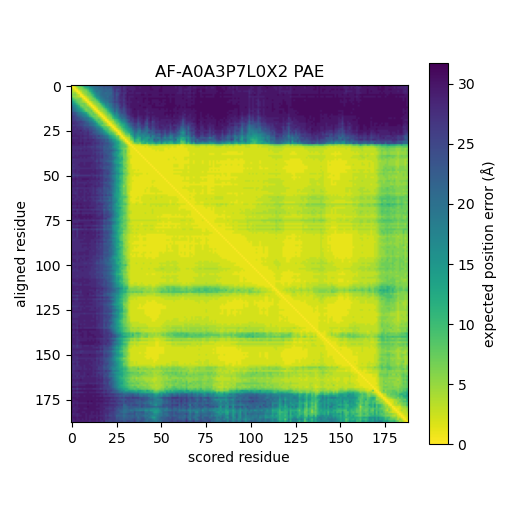VCLVVQDPCCCCPRSVPPDPLLVLLSVLSNVLCVVVVVNVVVLVVVCVVCQPPLDDLSSFGQVSVVVVCVVLVVAPPPDHSRNLSDGSSSLQPPPPDDQVNVCVSSVHDPVPSVVCVCVVVVSSD

Mean predicted aligned error: 10.85 Å

Secondary structure (DSSP, 8-state):
---------------------------SSSGGG--HHHIIIIIHHHTT-GGGHHHHHHTT--TTTGGG--HHHHHHTS----HHHHHHHHHHHHHHHHTTT-HHHHHHHHHHTTTSS--GGG--HHHHHHHHHHTTSS-TT---TTS---HHHHHH-TT--HHHHHHHTT--GGGHHHHHHHHHHHH-

Solvent-accessible surface area (backbone atoms only — not comparable to full-atom values): 11104 Å² total; per-residue (Å²): 132,86,88,89,81,88,92,81,88,81,90,83,91,76,91,75,75,80,82,71,74,68,81,72,80,86,74,70,71,61,59,70,69,33,36,22,64,45,39,24,67,48,50,29,40,39,35,4,38,44,84,40,20,64,38,32,45,76,68,54,40,24,60,80,47,62,83,70,62,44,79,61,45,37,39,74,66,42,61,48,74,53,68,63,51,48,50,25,51,48,25,52,49,50,47,38,57,78,49,74,48,38,60,69,60,51,52,53,52,39,64,71,30,69,91,41,98,50,71,52,51,62,33,29,15,63,56,47,40,54,50,39,31,75,71,66,75,41,58,94,85,61,74,50,69,66,64,24,50,22,19,21,37,63,66,66,40,90,82,62,44,69,69,58,53,33,60,76,68,68,52,63,75,86,63,44,71,82,47,41,60,66,54,51,68,68,75,110

pLDDT: mean 81.66, std 21.55, range [29.48, 98.62]

Radius of gyration: 25.34 Å; Cα contacts (8 Å, |Δi|>4): 194; chains: 1; bounding box: 36×89×42 Å